Protein AF-A0A2N1R137-F1 (afdb_monomer)

Structure (mmCIF, N/CA/C/O backbone):
data_AF-A0A2N1R137-F1
#
_entry.id   AF-A0A2N1R137-F1
#
loop_
_atom_site.group_PDB
_atom_site.id
_atom_site.type_symbol
_atom_site.label_atom_id
_atom_site.label_alt_id
_atom_site.label_comp_id
_atom_site.label_asym_id
_atom_site.label_entity_id
_atom_site.label_seq_id
_atom_site.pdbx_PDB_ins_code
_atom_site.Cartn_x
_atom_site.Cartn_y
_atom_site.Cartn_z
_atom_site.occupancy
_atom_site.B_iso_or_equiv
_atom_site.auth_seq_id
_atom_site.auth_comp_id
_atom_site.auth_asym_id
_atom_site.auth_atom_id
_atom_site.pdbx_PDB_model_num
ATOM 1 N N . TYR A 1 1 ? 23.196 16.355 -9.529 1.00 47.34 1 TYR A N 1
ATOM 2 C CA . TYR A 1 1 ? 23.140 17.465 -10.498 1.00 47.34 1 TYR A CA 1
ATOM 3 C C . TYR A 1 1 ? 22.099 17.107 -11.540 1.00 47.34 1 TYR A C 1
ATOM 5 O O . TYR A 1 1 ? 22.182 16.006 -12.064 1.00 47.34 1 TYR A O 1
ATOM 13 N N . SER A 1 2 ? 21.104 17.968 -11.769 1.00 53.06 2 SER A N 1
ATOM 14 C CA . SER A 1 2 ? 20.191 17.825 -12.913 1.00 53.06 2 SER A CA 1
ATOM 15 C C . SER A 1 2 ? 20.873 18.435 -14.140 1.00 53.06 2 SER A C 1
ATOM 17 O O . SER A 1 2 ? 21.512 19.484 -14.031 1.00 53.06 2 SER A O 1
ATOM 19 N N . GLU A 1 3 ? 20.812 17.751 -15.277 1.00 53.50 3 GLU A N 1
ATOM 20 C CA . GLU A 1 3 ? 21.422 18.206 -16.526 1.00 53.50 3 GLU A CA 1
ATOM 21 C C . GLU A 1 3 ? 20.709 19.483 -17.008 1.00 53.50 3 GLU A C 1
ATOM 23 O O . GLU A 1 3 ? 19.507 19.465 -17.261 1.00 53.50 3 GLU A O 1
ATOM 28 N N . GLY A 1 4 ? 21.438 20.604 -17.080 1.00 60.34 4 GLY A N 1
ATOM 29 C CA . GLY A 1 4 ? 20.891 21.925 -17.434 1.00 60.34 4 GLY A CA 1
ATOM 30 C C . GLY A 1 4 ? 20.610 22.866 -16.253 1.00 60.34 4 GLY A C 1
ATOM 31 O O . GLY A 1 4 ? 20.351 24.050 -16.469 1.00 60.34 4 GLY A O 1
ATOM 32 N N . ALA A 1 5 ? 20.726 22.405 -15.004 1.00 58.38 5 ALA A N 1
ATOM 33 C CA . ALA A 1 5 ? 20.600 23.281 -13.842 1.00 58.38 5 ALA A CA 1
ATOM 34 C C . ALA A 1 5 ? 21.911 24.051 -13.596 1.00 58.38 5 ALA A C 1
ATOM 36 O O . ALA A 1 5 ? 22.935 23.463 -13.254 1.00 58.38 5 ALA A O 1
ATOM 37 N N . GLY A 1 6 ? 21.879 25.383 -13.705 1.00 63.62 6 GLY A N 1
ATOM 38 C CA . GLY A 1 6 ? 23.018 26.265 -13.393 1.00 63.62 6 GLY A CA 1
ATOM 39 C C . GLY A 1 6 ? 23.433 26.298 -11.910 1.00 63.62 6 GLY A C 1
ATOM 40 O O . GLY A 1 6 ? 24.284 27.101 -11.536 1.00 63.62 6 GLY A O 1
ATOM 41 N N . ALA A 1 7 ? 22.827 25.460 -11.059 1.00 70.44 7 ALA A N 1
ATOM 42 C CA . ALA A 1 7 ? 23.100 25.340 -9.630 1.00 70.44 7 ALA A CA 1
ATOM 43 C C . ALA A 1 7 ? 22.738 23.938 -9.100 1.00 70.44 7 ALA A C 1
ATOM 45 O O . ALA A 1 7 ? 21.991 23.182 -9.730 1.00 70.44 7 ALA A O 1
ATOM 46 N N . ALA A 1 8 ? 23.240 23.602 -7.905 1.00 75.31 8 ALA A N 1
ATOM 47 C CA . ALA A 1 8 ? 22.861 22.382 -7.197 1.00 75.31 8 ALA A CA 1
ATOM 48 C C . ALA A 1 8 ? 21.334 22.311 -7.023 1.00 75.31 8 ALA A C 1
ATOM 50 O O . ALA A 1 8 ? 20.696 23.275 -6.612 1.00 75.31 8 ALA A O 1
ATOM 51 N N . THR A 1 9 ? 20.750 21.167 -7.372 1.00 82.31 9 THR A N 1
ATOM 52 C CA . THR A 1 9 ? 19.300 20.967 -7.438 1.00 82.31 9 THR A CA 1
ATOM 53 C C . THR A 1 9 ? 18.949 19.577 -6.914 1.00 82.31 9 THR A C 1
ATOM 55 O O . THR A 1 9 ? 19.689 18.622 -7.164 1.00 82.31 9 THR A O 1
ATOM 58 N N . THR A 1 10 ? 17.824 19.466 -6.204 1.00 83.75 10 THR A N 1
ATOM 59 C CA . THR A 1 10 ? 17.282 18.198 -5.695 1.00 83.75 10 THR A CA 1
ATOM 60 C C . THR A 1 10 ? 16.896 17.275 -6.848 1.00 83.75 10 THR A C 1
ATOM 62 O O . THR A 1 10 ? 16.077 17.648 -7.691 1.00 83.75 10 THR A O 1
ATOM 65 N N . VAL A 1 11 ? 17.480 16.077 -6.878 1.00 82.94 11 VAL A N 1
ATOM 66 C CA . VAL A 1 11 ? 17.260 15.064 -7.930 1.00 82.94 11 VAL A CA 1
ATOM 67 C C . VAL A 1 11 ? 16.449 13.857 -7.456 1.00 82.94 11 VAL A C 1
ATOM 69 O O . VAL A 1 11 ? 16.101 13.016 -8.271 1.00 82.94 11 VAL A O 1
ATOM 72 N N . GLY A 1 12 ? 16.142 13.774 -6.161 1.00 83.31 12 GLY A N 1
ATOM 73 C CA . GLY A 1 12 ? 15.347 12.697 -5.584 1.00 83.31 12 GLY A CA 1
ATOM 74 C C . GLY A 1 12 ? 14.936 13.014 -4.152 1.00 83.31 12 GLY A C 1
ATOM 75 O O . GLY A 1 12 ? 15.525 13.894 -3.513 1.00 83.31 12 GLY A O 1
ATOM 76 N N . VAL A 1 13 ? 13.907 12.318 -3.677 1.00 85.62 13 VAL A N 1
ATOM 77 C CA . VAL A 1 13 ? 13.388 12.425 -2.312 1.00 85.62 13 VAL A CA 1
ATOM 78 C C . VAL A 1 13 ? 13.179 11.023 -1.761 1.00 85.62 13 VAL A C 1
ATOM 80 O O . VAL A 1 13 ? 12.379 10.257 -2.290 1.00 85.62 13 VAL A O 1
ATOM 83 N N . ASP A 1 14 ? 13.870 10.713 -0.669 1.00 83.25 14 ASP A N 1
ATOM 84 C CA . ASP A 1 14 ? 13.728 9.432 0.012 1.00 83.25 14 ASP A CA 1
ATOM 85 C C . ASP A 1 14 ? 12.766 9.546 1.192 1.00 83.25 14 ASP A C 1
ATOM 87 O O . ASP A 1 14 ? 12.875 10.433 2.044 1.00 83.25 14 ASP A O 1
ATOM 91 N N . TYR A 1 15 ? 11.827 8.604 1.269 1.00 83.06 15 TYR A N 1
ATOM 92 C CA . TYR A 1 15 ? 10.996 8.437 2.452 1.00 83.06 15 TYR A CA 1
ATOM 93 C C . TYR A 1 15 ? 11.751 7.628 3.511 1.00 83.06 15 TYR A C 1
ATOM 95 O O . TYR A 1 15 ? 12.037 6.449 3.309 1.00 83.06 15 TYR A O 1
ATOM 103 N N . LEU A 1 16 ? 12.043 8.265 4.647 1.00 81.69 16 LEU A N 1
ATOM 104 C CA . LEU A 1 16 ? 12.733 7.659 5.795 1.00 81.69 16 LEU A CA 1
ATOM 105 C C . LEU A 1 16 ? 11.778 7.271 6.938 1.00 81.69 16 LEU A C 1
ATOM 107 O O . LEU A 1 16 ? 12.222 7.014 8.056 1.00 81.69 16 LEU A O 1
ATOM 111 N N . GLY A 1 17 ? 10.465 7.296 6.696 1.00 77.38 17 GLY A N 1
ATOM 112 C CA . GLY A 1 17 ? 9.477 6.942 7.711 1.00 77.38 17 GLY A CA 1
ATOM 113 C C . GLY A 1 17 ? 9.299 5.432 7.895 1.00 77.38 17 GLY A C 1
ATOM 114 O O . GLY A 1 17 ? 9.909 4.611 7.210 1.00 77.38 17 GLY A O 1
ATOM 115 N N . GLY A 1 18 ? 8.473 5.078 8.880 1.00 71.62 18 GLY A N 1
ATOM 116 C CA . GLY A 1 18 ? 8.203 3.691 9.258 1.00 71.62 18 GLY A CA 1
ATOM 117 C C . GLY A 1 18 ? 7.143 3.008 8.393 1.00 71.62 18 GLY A C 1
ATOM 118 O O . GLY A 1 18 ? 6.420 3.653 7.640 1.00 71.62 18 GLY A O 1
ATOM 119 N N . VAL A 1 19 ? 7.046 1.685 8.545 1.00 66.06 19 VAL A N 1
ATOM 120 C CA . VAL A 1 19 ? 6.037 0.847 7.881 1.00 66.06 19 VAL A CA 1
ATOM 121 C C . VAL A 1 19 ? 4.782 0.764 8.735 1.00 66.06 19 VAL A C 1
ATOM 123 O O . VAL A 1 19 ? 4.862 0.490 9.933 1.00 66.06 19 VAL A O 1
ATOM 126 N N . GLY A 1 20 ? 3.629 0.917 8.090 1.00 68.62 20 GLY A N 1
ATOM 127 C CA . GLY A 1 20 ? 2.329 0.704 8.710 1.00 68.62 20 GLY A CA 1
ATOM 128 C C . GLY A 1 20 ? 1.898 1.827 9.649 1.00 68.62 20 GLY A C 1
ATOM 129 O O . GLY A 1 20 ? 2.548 2.864 9.790 1.00 68.62 20 GLY A O 1
ATOM 130 N N . THR A 1 21 ? 0.747 1.611 10.277 1.00 77.50 21 THR A N 1
ATOM 131 C CA . THR A 1 21 ? 0.116 2.576 11.171 1.00 77.50 21 THR A CA 1
ATOM 132 C C . THR A 1 21 ? -0.127 1.915 12.525 1.00 77.50 21 THR A C 1
ATOM 134 O O . THR A 1 21 ? -0.925 0.974 12.608 1.00 77.50 21 THR A O 1
ATOM 137 N N . PRO A 1 22 ? 0.558 2.336 13.609 1.00 84.19 22 PRO A N 1
ATOM 138 C CA . PRO A 1 22 ? 0.192 1.876 14.941 1.00 84.19 22 PRO A CA 1
ATOM 139 C C . PRO A 1 22 ? -1.279 2.207 15.189 1.00 84.19 22 PRO A C 1
ATOM 141 O O . PRO A 1 22 ? -1.771 3.255 14.767 1.00 84.19 22 PRO A O 1
ATOM 144 N N . LYS A 1 23 ? -1.989 1.288 15.839 1.00 89.75 23 LYS A N 1
ATOM 145 C CA . LYS A 1 23 ? -3.414 1.435 16.128 1.00 89.75 23 LYS A CA 1
ATOM 146 C C . LYS A 1 23 ? -3.615 1.708 17.611 1.00 89.75 23 LYS A C 1
ATOM 148 O O . LYS A 1 23 ? -2.985 1.061 18.442 1.00 89.75 23 LYS A O 1
ATOM 153 N N . ALA A 1 24 ? -4.513 2.633 17.922 1.00 89.81 24 ALA A N 1
ATOM 154 C CA . ALA A 1 24 ? -4.974 2.910 19.273 1.00 89.81 24 ALA A CA 1
ATOM 155 C C . ALA A 1 24 ? -6.401 2.388 19.445 1.00 89.81 24 ALA A C 1
ATOM 157 O O . ALA A 1 24 ? -7.230 2.520 18.540 1.00 89.81 24 ALA A O 1
ATOM 158 N N . GLU A 1 25 ? -6.679 1.790 20.599 1.00 91.88 25 GLU A N 1
ATOM 159 C CA . GLU A 1 25 ? -8.040 1.437 20.991 1.00 91.88 25 GLU A CA 1
ATOM 160 C C . GLU A 1 25 ? -8.795 2.708 21.391 1.00 91.88 25 GLU A C 1
ATOM 162 O O . GLU A 1 25 ? -8.296 3.513 22.176 1.00 91.88 25 GLU A O 1
ATOM 167 N N . ILE A 1 26 ? -9.983 2.900 20.824 1.00 89.25 26 ILE A N 1
ATOM 168 C CA . ILE A 1 26 ? -10.826 4.086 21.048 1.00 89.25 26 ILE A CA 1
ATOM 169 C C . ILE A 1 26 ? -12.123 3.750 21.788 1.00 89.25 26 ILE A C 1
ATOM 171 O O . ILE A 1 26 ? -12.841 4.639 22.232 1.00 89.25 26 ILE A O 1
ATOM 175 N N . SER A 1 27 ? -12.457 2.465 21.869 1.00 85.12 27 SER A N 1
ATOM 176 C CA . SER A 1 27 ? -13.593 1.875 22.578 1.00 85.12 27 SER A CA 1
ATOM 177 C C . SER A 1 27 ? -13.396 0.359 22.576 1.00 85.12 27 SER A C 1
ATOM 179 O O . SER A 1 27 ? -12.567 -0.119 21.807 1.00 85.12 27 SER A O 1
ATOM 181 N N . GLU A 1 28 ? -14.145 -0.384 23.390 1.00 84.56 28 GLU A N 1
ATOM 182 C CA . GLU A 1 28 ? -13.983 -1.834 23.559 1.00 84.56 28 GLU A CA 1
ATOM 183 C C . GLU A 1 28 ? -13.881 -2.570 22.209 1.00 84.56 28 GLU A C 1
ATOM 185 O O . GLU A 1 28 ? -14.809 -2.549 21.394 1.00 84.56 28 GLU A O 1
ATOM 190 N N . ALA A 1 29 ? -12.711 -3.167 21.954 1.00 85.06 29 ALA A N 1
ATOM 191 C CA . ALA A 1 29 ? -12.368 -3.883 20.720 1.00 85.06 29 ALA A CA 1
ATOM 192 C C . ALA A 1 29 ? -12.475 -3.055 19.415 1.00 85.06 29 ALA A C 1
ATOM 194 O O . ALA A 1 29 ? -12.541 -3.609 18.314 1.00 85.06 29 ALA A O 1
ATOM 195 N N . SER A 1 30 ? -12.455 -1.724 19.511 1.00 88.31 30 SER A N 1
ATOM 196 C CA . SER A 1 30 ? -12.520 -0.790 18.385 1.00 88.31 30 SER A CA 1
ATOM 197 C C . SER A 1 30 ? -11.234 0.020 18.279 1.00 88.31 30 SER A C 1
ATOM 199 O O . SER A 1 30 ? -10.852 0.735 19.203 1.00 88.31 30 SER A O 1
ATOM 201 N N . TYR A 1 31 ? -10.584 -0.053 17.117 1.00 90.44 31 TYR A N 1
ATOM 202 C CA . TYR A 1 31 ? -9.265 0.532 16.889 1.00 90.44 31 TYR A CA 1
ATOM 203 C C . TYR A 1 31 ? -9.273 1.554 15.748 1.00 90.44 31 TYR A C 1
ATOM 205 O O . TYR A 1 31 ? -9.965 1.378 14.738 1.00 90.44 31 TYR A O 1
ATOM 213 N N . LEU A 1 32 ? -8.443 2.589 15.883 1.00 90.69 32 LEU A N 1
ATOM 214 C CA . LEU A 1 32 ? -8.123 3.551 14.827 1.00 90.69 32 LEU A CA 1
ATOM 215 C C . LEU A 1 32 ? -6.607 3.660 14.625 1.00 90.69 32 LEU A C 1
ATOM 217 O O . LEU A 1 32 ? -5.859 3.548 15.597 1.00 90.69 32 LEU A O 1
ATOM 221 N N . PRO A 1 33 ? -6.131 3.867 13.385 1.00 88.81 33 PRO A N 1
ATOM 222 C CA . PRO A 1 33 ? -4.723 4.155 13.146 1.00 88.81 33 PRO A CA 1
ATOM 223 C C . PRO A 1 33 ? -4.359 5.529 13.729 1.00 88.81 33 PRO A C 1
ATOM 225 O O . PRO A 1 33 ? -5.147 6.471 13.680 1.00 88.81 33 PRO A O 1
ATOM 228 N N . MET A 1 34 ? -3.158 5.643 14.290 1.00 86.38 34 MET A N 1
ATOM 229 C CA . MET A 1 34 ? -2.674 6.865 14.946 1.00 86.38 34 MET A CA 1
ATOM 230 C C . MET A 1 34 ? -2.053 7.872 13.973 1.00 86.38 34 MET A C 1
ATOM 232 O O . MET A 1 34 ? -1.827 9.024 14.334 1.00 86.38 34 MET A O 1
ATOM 236 N N . ASN A 1 35 ? -1.723 7.443 12.758 1.00 87.06 35 ASN A N 1
ATOM 237 C CA . ASN A 1 35 ? -1.100 8.274 11.738 1.00 87.06 35 ASN A CA 1
ATOM 238 C C . ASN A 1 35 ? -1.500 7.817 10.329 1.00 87.06 35 ASN A C 1
ATOM 240 O O . ASN A 1 35 ? -2.044 6.731 10.134 1.00 87.06 35 ASN A O 1
ATOM 244 N N . LEU A 1 36 ? -1.185 8.663 9.349 1.00 87.12 36 LEU A N 1
ATOM 245 C CA . LEU A 1 36 ? -1.204 8.325 7.931 1.00 87.12 36 LEU A CA 1
ATOM 246 C C . LEU A 1 36 ? 0.250 8.278 7.423 1.00 87.12 36 LEU A C 1
ATOM 248 O O . LEU A 1 36 ? 0.973 9.260 7.620 1.00 87.12 36 LEU A O 1
ATOM 252 N N . PRO A 1 37 ? 0.710 7.176 6.801 1.00 88.44 37 PRO A N 1
ATOM 253 C CA . PRO A 1 37 ? 2.083 7.057 6.312 1.00 88.44 37 PRO A CA 1
ATOM 254 C C . PRO A 1 37 ? 2.369 8.044 5.178 1.00 88.44 37 PRO A C 1
ATOM 256 O O . PRO A 1 37 ? 1.542 8.255 4.289 1.00 88.44 37 PRO A O 1
ATOM 259 N N . GLY A 1 38 ? 3.555 8.653 5.184 1.00 88.75 38 GLY A N 1
ATOM 260 C CA . GLY A 1 38 ? 3.911 9.682 4.200 1.00 88.75 38 GLY A CA 1
ATOM 261 C C . GLY A 1 38 ? 4.035 9.130 2.777 1.00 88.75 38 GLY A C 1
ATOM 262 O O . GLY A 1 38 ? 3.650 9.795 1.821 1.00 88.75 38 GLY A O 1
ATOM 263 N N . ASP A 1 39 ? 4.494 7.893 2.639 1.00 88.00 39 ASP A N 1
ATOM 264 C CA . ASP A 1 39 ? 4.571 7.136 1.385 1.00 88.00 39 ASP A CA 1
ATOM 265 C C . ASP A 1 39 ? 3.214 6.621 0.875 1.00 8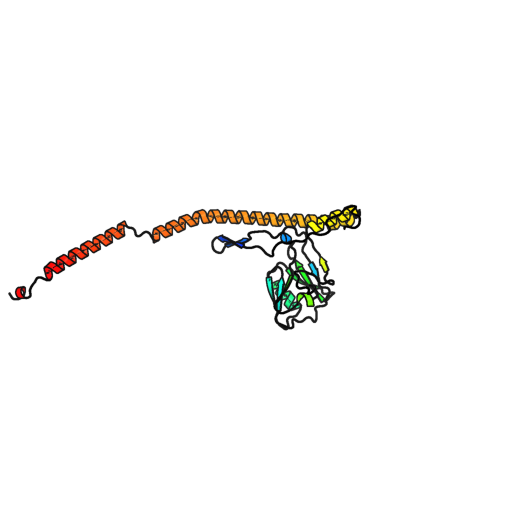8.00 39 ASP A C 1
ATOM 267 O O . ASP A 1 39 ? 3.133 6.129 -0.248 1.00 88.00 39 ASP A O 1
ATOM 271 N N . ALA A 1 40 ? 2.144 6.771 1.658 1.00 89.56 40 ALA A N 1
ATOM 272 C CA . ALA A 1 40 ? 0.763 6.585 1.218 1.00 89.56 40 ALA A CA 1
ATOM 273 C C . ALA A 1 40 ? 0.045 7.922 0.957 1.00 89.56 40 ALA A C 1
ATOM 275 O O . ALA A 1 40 ? -0.871 7.976 0.133 1.00 89.56 40 ALA A O 1
ATOM 276 N N . VAL A 1 41 ? 0.437 8.998 1.654 1.00 91.94 41 VAL A N 1
ATOM 277 C CA . VAL A 1 41 ? -0.149 10.346 1.516 1.00 91.94 41 VAL A CA 1
ATOM 278 C C . VAL A 1 41 ? 0.407 11.095 0.312 1.00 91.94 41 VAL A C 1
ATOM 280 O O . VAL A 1 41 ? -0.354 11.669 -0.462 1.00 91.94 41 VAL A O 1
ATOM 283 N N . PHE A 1 42 ? 1.726 11.086 0.145 1.00 92.88 42 PHE A N 1
ATOM 284 C CA . PHE A 1 42 ? 2.420 11.851 -0.892 1.00 92.88 42 PHE A CA 1
ATOM 285 C C . PHE A 1 42 ? 2.709 11.028 -2.144 1.00 92.88 42 PHE A C 1
ATOM 287 O O . PHE A 1 42 ? 3.521 11.436 -2.968 1.00 92.88 42 PHE A O 1
ATOM 294 N N . TRP A 1 43 ? 2.080 9.867 -2.295 1.00 93.56 43 TRP A N 1
ATOM 295 C CA . TRP A 1 43 ? 2.245 9.029 -3.474 1.00 93.56 43 TRP A CA 1
ATOM 296 C C . TRP A 1 43 ? 1.226 9.386 -4.550 1.00 93.56 43 TRP A C 1
ATOM 298 O O . TRP A 1 43 ? 0.056 9.617 -4.237 1.00 93.56 43 TRP A O 1
ATOM 308 N N . SER A 1 44 ? 1.664 9.452 -5.806 1.00 92.50 44 SER A N 1
ATOM 309 C CA . SER A 1 44 ? 0.827 9.968 -6.891 1.00 92.50 44 SER A CA 1
ATOM 310 C C . SER A 1 44 ? 0.034 8.891 -7.613 1.00 92.50 44 SER A C 1
ATOM 312 O O . SER A 1 44 ? -1.159 9.046 -7.856 1.00 92.50 44 SER A O 1
ATOM 314 N N . GLU A 1 45 ? 0.679 7.778 -7.941 1.00 90.81 45 GLU A N 1
ATOM 315 C CA . GLU A 1 45 ? 0.141 6.798 -8.886 1.00 90.81 45 GLU A CA 1
ATOM 316 C C . GLU A 1 45 ? 0.178 5.391 -8.300 1.00 90.81 45 GLU A C 1
ATOM 318 O O . GLU A 1 45 ? 0.945 5.103 -7.390 1.00 90.81 45 GLU A O 1
ATOM 323 N N . ARG A 1 46 ? -0.620 4.466 -8.831 1.00 93.50 46 ARG A N 1
ATOM 324 C CA . ARG A 1 46 ? -0.483 3.057 -8.441 1.00 93.50 46 ARG A CA 1
ATOM 325 C C . ARG A 1 46 ? 0.893 2.566 -8.861 1.00 93.50 46 ARG A C 1
ATOM 327 O O . ARG A 1 46 ? 1.223 2.586 -10.047 1.00 93.50 46 ARG A O 1
ATOM 334 N N . GLN A 1 47 ? 1.697 2.142 -7.893 1.00 94.69 47 GLN A N 1
ATOM 335 C CA . GLN A 1 47 ? 3.014 1.628 -8.210 1.00 94.69 47 GLN A CA 1
ATOM 336 C C . GLN A 1 47 ? 2.880 0.284 -8.925 1.00 94.69 47 GLN A C 1
ATOM 338 O O . GLN A 1 47 ? 2.106 -0.580 -8.512 1.00 94.69 47 GLN A O 1
ATOM 343 N N . ARG A 1 48 ? 3.657 0.094 -9.989 1.00 96.75 48 ARG A N 1
ATOM 344 C CA . ARG A 1 48 ? 3.740 -1.176 -10.706 1.00 96.75 48 ARG A CA 1
ATOM 345 C C . ARG A 1 48 ? 5.188 -1.621 -10.775 1.00 96.75 48 ARG A C 1
ATOM 347 O O . ARG A 1 48 ? 6.059 -0.861 -11.187 1.00 96.75 48 ARG A O 1
ATOM 354 N N . ILE A 1 49 ? 5.434 -2.863 -10.389 1.00 97.44 49 ILE A N 1
ATOM 355 C CA . ILE A 1 49 ? 6.746 -3.500 -10.366 1.00 97.44 49 ILE A CA 1
ATOM 356 C C . ILE A 1 49 ? 6.649 -4.738 -11.251 1.00 97.44 49 ILE A C 1
ATOM 358 O O . ILE A 1 49 ? 5.924 -5.679 -10.941 1.00 97.44 49 ILE A O 1
ATOM 362 N N . ALA A 1 50 ? 7.352 -4.737 -12.377 1.00 97.25 50 ALA A N 1
ATOM 363 C CA . ALA A 1 50 ? 7.398 -5.865 -13.297 1.00 97.25 50 ALA A CA 1
ATOM 364 C C . ALA A 1 50 ? 8.800 -6.473 -13.307 1.00 97.25 50 ALA A C 1
ATOM 366 O O . ALA A 1 50 ? 9.769 -5.800 -13.660 1.00 97.25 50 ALA A O 1
ATOM 367 N N . SER A 1 51 ? 8.896 -7.752 -12.958 1.00 97.00 51 SER A N 1
ATOM 368 C CA . SER A 1 51 ? 10.142 -8.505 -13.034 1.00 97.00 51 SER A CA 1
ATOM 369 C C . SER A 1 51 ? 10.644 -8.618 -14.478 1.00 97.00 51 SER A C 1
ATOM 371 O O . SER A 1 51 ? 9.865 -8.693 -15.439 1.00 97.00 51 SER A O 1
ATOM 373 N N . GLY A 1 52 ? 11.970 -8.652 -14.614 1.00 93.62 52 GLY A N 1
ATOM 374 C CA . GLY A 1 52 ? 12.660 -8.943 -15.868 1.00 93.62 52 GLY A CA 1
ATOM 375 C C . GLY A 1 52 ? 13.001 -10.420 -16.088 1.00 93.62 52 GLY A C 1
ATOM 376 O O . GLY A 1 52 ? 13.584 -10.735 -17.121 1.00 93.62 52 GLY A O 1
ATOM 377 N N . VAL A 1 53 ? 12.666 -11.308 -15.147 1.00 95.88 53 VAL A N 1
ATOM 378 C CA . VAL A 1 53 ? 13.026 -12.735 -15.169 1.00 95.88 53 VAL A CA 1
ATOM 379 C C . VAL A 1 53 ? 11.803 -13.591 -15.503 1.00 95.88 53 VAL A C 1
ATOM 381 O O . VAL A 1 53 ? 10.723 -13.379 -14.950 1.00 95.88 53 VAL A O 1
ATOM 384 N N . ASP A 1 54 ? 11.976 -14.564 -16.403 1.00 96.69 54 ASP A N 1
ATOM 385 C CA . ASP A 1 54 ? 10.964 -15.589 -16.687 1.00 96.69 54 ASP A CA 1
ATOM 386 C C . ASP A 1 54 ? 10.830 -16.518 -15.469 1.00 96.69 54 ASP A C 1
ATOM 388 O O . ASP A 1 54 ? 11.792 -17.149 -15.031 1.00 96.69 54 ASP A O 1
ATOM 392 N N . ALA A 1 55 ? 9.624 -16.583 -14.915 1.00 95.56 55 ALA A N 1
ATOM 393 C CA . ALA A 1 55 ? 9.298 -17.327 -13.709 1.00 95.56 55 ALA A CA 1
ATOM 394 C C . ALA A 1 55 ? 8.530 -18.633 -13.992 1.00 95.56 55 ALA A C 1
ATOM 396 O O . ALA A 1 55 ? 8.066 -19.289 -13.057 1.00 95.56 55 ALA A O 1
ATOM 397 N N . SER A 1 56 ? 8.376 -19.035 -15.259 1.00 93.94 56 SER A N 1
ATOM 398 C CA . SER A 1 56 ? 7.579 -20.203 -15.670 1.00 93.94 56 SER A CA 1
ATOM 399 C C . SER A 1 56 ? 8.040 -21.513 -15.027 1.00 93.94 56 SER A C 1
ATOM 401 O O . SER A 1 56 ? 7.211 -22.344 -14.653 1.00 93.94 56 SER A O 1
ATOM 403 N N . THR A 1 57 ? 9.351 -21.684 -14.847 1.00 95.25 57 THR A N 1
ATOM 404 C CA . THR A 1 57 ? 9.951 -22.859 -14.201 1.00 95.25 57 THR A CA 1
ATOM 405 C C . THR A 1 57 ? 10.282 -22.633 -12.730 1.00 95.25 57 THR A C 1
ATOM 407 O O . THR A 1 57 ? 10.830 -23.534 -12.095 1.00 95.25 57 THR A O 1
ATOM 410 N N . TYR A 1 58 ? 9.983 -21.452 -12.179 1.00 97.19 58 TYR A N 1
ATOM 411 C CA . TYR A 1 58 ? 10.354 -21.124 -10.809 1.00 97.19 58 TYR A CA 1
ATOM 412 C C . TYR A 1 58 ? 9.626 -22.021 -9.807 1.00 97.19 58 TYR A C 1
ATOM 414 O O . TYR A 1 58 ? 8.412 -22.248 -9.896 1.00 97.19 58 TYR A O 1
ATOM 422 N N . ARG A 1 59 ? 10.393 -22.513 -8.835 1.00 97.31 59 ARG A N 1
ATOM 423 C CA . ARG A 1 59 ? 9.917 -23.308 -7.709 1.00 97.31 59 ARG A CA 1
ATOM 424 C C . ARG A 1 59 ? 10.621 -22.839 -6.451 1.00 97.31 59 ARG A C 1
ATOM 426 O O . ARG A 1 59 ? 11.842 -22.715 -6.435 1.00 97.31 59 ARG A O 1
ATOM 433 N N . VAL A 1 60 ? 9.847 -22.642 -5.395 1.00 97.50 60 VAL A N 1
ATOM 434 C CA . VAL A 1 60 ? 10.393 -22.435 -4.053 1.00 97.50 60 VAL A CA 1
ATOM 435 C C . VAL A 1 60 ? 11.069 -23.733 -3.604 1.00 97.50 60 VAL A C 1
ATOM 437 O O . VAL A 1 60 ? 10.440 -24.792 -3.633 1.00 97.50 60 VAL A O 1
ATOM 440 N N . MET A 1 61 ? 12.346 -23.667 -3.224 1.00 95.06 61 MET A N 1
ATOM 441 C CA . MET A 1 61 ? 13.138 -24.853 -2.862 1.00 95.06 61 MET A CA 1
ATOM 442 C C . MET A 1 61 ? 12.950 -25.240 -1.396 1.00 95.06 61 MET A C 1
ATOM 444 O O . MET A 1 61 ? 12.647 -26.391 -1.093 1.00 95.06 61 MET A O 1
ATOM 448 N N . ASP A 1 62 ? 13.059 -24.257 -0.507 1.00 95.69 62 ASP A N 1
ATOM 449 C CA . ASP A 1 62 ? 12.956 -24.424 0.939 1.00 95.69 62 ASP A CA 1
ATOM 450 C C . ASP A 1 62 ? 11.781 -23.619 1.495 1.00 95.69 62 ASP A C 1
ATOM 452 O O . ASP A 1 62 ? 11.229 -22.739 0.836 1.00 95.69 62 ASP A O 1
ATOM 456 N N . GLN A 1 63 ? 11.364 -23.927 2.722 1.00 96.94 63 GLN A N 1
ATOM 457 C CA . GLN A 1 63 ? 10.345 -23.128 3.389 1.00 96.94 63 GLN A CA 1
ATOM 458 C C . GLN A 1 63 ? 10.850 -21.692 3.560 1.00 96.94 63 GLN A C 1
ATOM 460 O O . GLN A 1 63 ? 11.860 -21.465 4.222 1.00 96.94 63 GLN A O 1
ATOM 465 N N . ALA A 1 64 ? 10.105 -20.738 3.005 1.00 97.31 64 ALA A N 1
ATOM 466 C CA . ALA A 1 64 ? 10.482 -19.334 2.978 1.00 97.31 64 ALA A CA 1
ATOM 467 C C . ALA A 1 64 ? 9.294 -18.428 3.323 1.00 97.31 64 ALA A C 1
ATOM 469 O O . ALA A 1 64 ? 8.143 -18.867 3.383 1.00 97.31 64 ALA A O 1
ATOM 470 N N . SER A 1 65 ? 9.546 -17.141 3.521 1.00 97.06 65 SER A N 1
ATOM 471 C CA . SER A 1 65 ? 8.509 -16.117 3.549 1.00 97.06 65 SER A CA 1
ATOM 472 C C . SER A 1 65 ? 8.912 -14.906 2.724 1.00 97.06 65 SER A C 1
ATOM 474 O O . SER A 1 65 ? 10.091 -14.665 2.483 1.00 97.06 65 SER A O 1
ATOM 476 N N . ILE A 1 66 ? 7.913 -14.147 2.290 1.00 96.94 66 ILE A N 1
ATOM 477 C CA . ILE A 1 66 ? 8.079 -12.820 1.692 1.00 96.94 66 ILE A CA 1
ATOM 478 C C . ILE A 1 66 ? 7.194 -11.838 2.452 1.00 96.94 66 ILE A C 1
ATOM 480 O O . ILE A 1 66 ? 6.193 -12.243 3.052 1.00 96.94 66 ILE A O 1
ATOM 484 N N . LEU A 1 67 ? 7.560 -10.562 2.443 1.00 95.19 67 LEU A N 1
ATOM 485 C CA . LEU A 1 67 ? 6.751 -9.490 3.005 1.00 95.19 67 LEU A CA 1
ATOM 486 C C . LEU A 1 67 ? 6.284 -8.574 1.877 1.00 95.19 67 LEU A C 1
ATOM 488 O O . LEU A 1 67 ? 7.088 -8.142 1.052 1.00 95.19 67 LEU A O 1
ATOM 492 N N . VAL A 1 68 ? 4.986 -8.275 1.865 1.00 94.69 68 VAL A N 1
ATOM 493 C CA . VAL A 1 68 ? 4.354 -7.313 0.952 1.00 94.69 68 VAL A CA 1
ATOM 494 C C . VAL A 1 68 ? 3.528 -6.353 1.803 1.00 94.69 68 VAL A C 1
ATOM 496 O O . VAL A 1 68 ? 2.637 -6.786 2.523 1.00 94.69 68 VAL A O 1
ATOM 499 N N . ASP A 1 69 ? 3.874 -5.068 1.794 1.00 91.06 69 ASP A N 1
ATOM 500 C CA . ASP A 1 69 ? 3.304 -4.008 2.641 1.00 91.06 69 ASP A CA 1
ATOM 501 C C . ASP A 1 69 ? 3.255 -4.369 4.135 1.00 91.06 69 ASP A C 1
ATOM 503 O O . ASP A 1 69 ? 2.312 -4.060 4.861 1.00 91.06 69 ASP A O 1
ATOM 507 N N . GLY A 1 70 ? 4.295 -5.065 4.606 1.00 88.69 70 GLY A N 1
ATOM 508 C CA . GLY A 1 70 ? 4.401 -5.554 5.983 1.00 88.69 70 GLY A CA 1
ATOM 509 C C . GLY A 1 70 ? 3.610 -6.836 6.274 1.00 88.69 70 GLY A C 1
ATOM 510 O O . GLY A 1 70 ? 3.789 -7.422 7.342 1.00 88.69 70 GLY A O 1
ATOM 511 N N . GLN A 1 71 ? 2.793 -7.324 5.337 1.00 92.25 71 GLN A N 1
ATOM 512 C CA . GLN A 1 71 ? 2.103 -8.603 5.463 1.00 92.25 71 GLN A CA 1
ATOM 513 C C . GLN A 1 71 ? 3.057 -9.754 5.138 1.00 92.25 71 GLN A C 1
ATOM 515 O O . GLN A 1 71 ? 3.567 -9.865 4.022 1.00 92.25 71 GLN A O 1
ATOM 520 N N . ALA A 1 72 ? 3.279 -10.639 6.111 1.00 94.94 72 ALA A N 1
ATOM 521 C CA . ALA A 1 72 ? 4.077 -11.842 5.915 1.00 94.94 72 ALA A CA 1
ATOM 522 C C . ALA A 1 72 ? 3.273 -12.912 5.161 1.00 94.94 72 ALA A C 1
ATOM 524 O O . ALA A 1 72 ? 2.155 -13.261 5.550 1.00 94.94 72 ALA A O 1
ATOM 525 N N . ILE A 1 73 ? 3.873 -13.461 4.106 1.00 97.38 73 ILE A N 1
ATOM 526 C CA . ILE A 1 73 ? 3.295 -14.496 3.250 1.00 97.38 73 ILE A CA 1
ATOM 527 C C . ILE A 1 73 ? 4.197 -15.724 3.311 1.00 97.38 73 ILE A C 1
ATOM 529 O O . ILE A 1 73 ? 5.362 -15.681 2.917 1.00 97.38 73 ILE A O 1
ATOM 533 N N . ALA A 1 74 ? 3.653 -16.832 3.814 1.00 97.50 74 ALA A N 1
ATOM 534 C CA . ALA A 1 74 ? 4.388 -18.082 3.965 1.00 97.50 74 ALA A CA 1
ATOM 535 C C . ALA A 1 74 ? 4.430 -18.887 2.656 1.00 97.50 74 ALA A C 1
ATOM 537 O O . ALA A 1 74 ? 3.397 -19.221 2.059 1.00 97.50 74 ALA A O 1
ATOM 538 N N . LEU A 1 75 ? 5.636 -19.274 2.255 1.00 97.94 75 LEU A N 1
ATOM 539 C CA . LEU A 1 75 ? 5.932 -20.064 1.069 1.00 97.94 75 LEU A CA 1
ATOM 540 C C . LEU A 1 75 ? 6.441 -21.449 1.469 1.00 97.94 75 LEU A C 1
ATOM 542 O O . LEU A 1 75 ? 7.152 -21.622 2.460 1.00 97.94 75 LEU A O 1
ATOM 546 N N . LYS A 1 76 ? 6.023 -22.458 0.712 1.00 97.44 76 LYS A N 1
ATOM 547 C CA . LYS A 1 76 ? 6.338 -23.864 0.958 1.00 97.44 76 LYS A CA 1
ATOM 548 C C . LYS A 1 76 ? 7.204 -24.403 -0.181 1.00 97.44 76 LYS A C 1
ATOM 550 O O . LYS A 1 76 ? 7.021 -23.969 -1.322 1.00 97.44 76 LYS A O 1
ATOM 555 N N . PRO A 1 77 ? 8.072 -25.391 0.094 1.00 97.44 77 PRO A N 1
ATOM 556 C CA . PRO A 1 77 ? 8.771 -26.121 -0.954 1.00 97.44 77 PRO A CA 1
ATOM 557 C C . PRO A 1 77 ? 7.804 -26.608 -2.042 1.00 97.44 77 PRO A C 1
ATOM 559 O O . PRO A 1 77 ? 6.757 -27.185 -1.742 1.00 97.44 77 PRO A O 1
ATOM 562 N N . GLY A 1 78 ? 8.148 -26.364 -3.304 1.00 96.62 78 GLY A N 1
ATOM 563 C CA . GLY A 1 78 ? 7.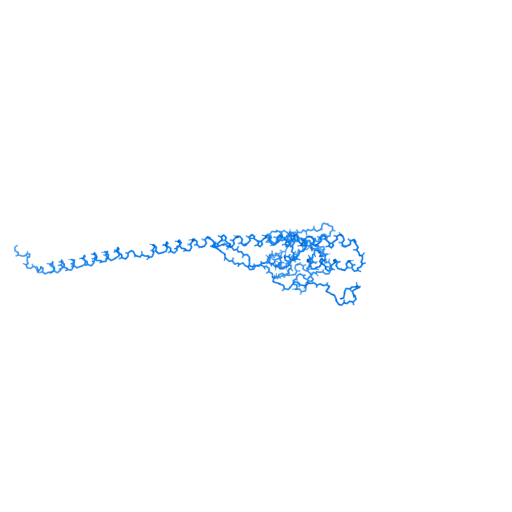363 -26.743 -4.480 1.00 96.62 78 GLY A CA 1
ATOM 564 C C . GLY A 1 78 ? 6.363 -25.696 -4.987 1.00 96.62 78 GLY A C 1
ATOM 565 O O . GLY A 1 78 ? 5.851 -25.871 -6.103 1.00 96.62 78 GLY A O 1
ATOM 566 N N . ASP A 1 79 ? 6.111 -24.612 -4.240 1.00 98.25 79 ASP A N 1
ATOM 567 C CA . ASP A 1 79 ? 5.265 -23.503 -4.700 1.00 98.25 79 ASP A CA 1
ATOM 568 C C . ASP A 1 79 ? 5.791 -22.937 -6.031 1.00 98.25 79 ASP A C 1
ATOM 570 O O . ASP A 1 79 ? 6.983 -22.659 -6.174 1.00 98.25 79 ASP A O 1
ATOM 574 N N . THR A 1 80 ? 4.898 -22.765 -7.010 1.00 97.81 80 THR A N 1
ATOM 575 C CA . THR A 1 80 ? 5.203 -22.095 -8.286 1.00 97.81 80 THR A CA 1
ATOM 576 C C . THR A 1 80 ? 5.039 -20.589 -8.193 1.00 97.81 80 THR A C 1
ATOM 578 O O . THR A 1 80 ? 4.416 -20.080 -7.261 1.00 97.81 80 THR A O 1
ATOM 581 N N . VAL A 1 81 ? 5.450 -19.871 -9.245 1.00 97.50 81 VAL A N 1
ATOM 582 C CA . VAL A 1 81 ? 5.065 -18.464 -9.425 1.00 97.50 81 VAL A CA 1
ATOM 583 C C . VAL A 1 81 ? 3.546 -18.253 -9.351 1.00 97.50 81 VAL A C 1
ATOM 585 O O . VAL A 1 81 ? 3.104 -17.285 -8.747 1.00 97.50 81 VAL A O 1
ATOM 588 N N . GLN A 1 82 ? 2.721 -19.167 -9.875 1.00 97.69 82 GLN A N 1
ATOM 589 C CA . GLN A 1 82 ? 1.258 -19.055 -9.781 1.00 97.69 82 GLN A CA 1
ATOM 590 C C . GLN A 1 82 ? 0.762 -19.223 -8.340 1.00 97.69 82 GLN A C 1
ATOM 592 O O . GLN A 1 82 ? -0.143 -18.502 -7.925 1.00 97.69 82 GLN A O 1
ATOM 597 N N . ALA A 1 83 ? 1.363 -20.132 -7.567 1.00 98.12 83 ALA A N 1
ATOM 598 C CA . ALA A 1 83 ? 1.049 -20.282 -6.148 1.00 98.12 83 ALA A CA 1
ATOM 599 C C . ALA A 1 83 ? 1.455 -19.031 -5.354 1.00 98.12 83 ALA A C 1
ATOM 601 O O . ALA A 1 83 ? 0.690 -18.568 -4.513 1.00 98.12 83 ALA A O 1
ATOM 602 N N . ILE A 1 84 ? 2.617 -18.445 -5.657 1.00 97.81 84 ILE A N 1
ATOM 603 C CA . ILE A 1 84 ? 3.074 -17.185 -5.055 1.00 97.81 84 ILE A CA 1
ATOM 604 C C . ILE A 1 84 ? 2.110 -16.046 -5.403 1.00 97.81 84 ILE A C 1
ATOM 606 O O . ILE A 1 84 ? 1.679 -15.325 -4.509 1.00 97.81 84 ILE A O 1
ATOM 610 N N . ILE A 1 85 ? 1.708 -15.920 -6.672 1.00 98.44 85 ILE A N 1
ATOM 611 C CA . ILE A 1 85 ? 0.721 -14.928 -7.124 1.00 98.44 85 ILE A CA 1
ATOM 612 C C . ILE A 1 85 ? -0.592 -15.071 -6.348 1.00 98.44 85 ILE A C 1
ATOM 614 O O . ILE A 1 85 ? -1.104 -14.078 -5.836 1.00 98.44 85 ILE A O 1
ATOM 618 N N . ALA A 1 86 ? -1.125 -16.291 -6.239 1.00 98.44 86 ALA A N 1
ATOM 619 C CA . ALA A 1 86 ? -2.353 -16.548 -5.490 1.00 98.44 86 ALA A CA 1
ATOM 620 C C . ALA A 1 86 ? -2.197 -16.138 -4.019 1.00 98.44 86 ALA A C 1
ATOM 622 O O . ALA A 1 86 ? -3.002 -15.372 -3.506 1.00 98.44 86 ALA A O 1
ATOM 623 N N . LYS A 1 87 ? -1.099 -16.542 -3.374 1.00 98.31 87 LYS A N 1
ATOM 624 C CA . LYS A 1 87 ? -0.820 -16.196 -1.976 1.00 98.31 87 LYS A CA 1
ATOM 625 C C . LYS A 1 87 ? -0.655 -14.697 -1.734 1.00 98.31 87 LYS A C 1
ATOM 627 O O . LYS A 1 87 ? -1.069 -14.226 -0.682 1.00 98.31 87 LYS A O 1
ATOM 632 N N . ILE A 1 88 ? -0.066 -13.952 -2.673 1.00 98.00 88 ILE A N 1
ATOM 633 C CA . ILE A 1 88 ? 0.006 -12.486 -2.587 1.00 98.00 88 ILE A CA 1
ATOM 634 C C . ILE A 1 88 ? -1.397 -11.892 -2.688 1.00 98.00 88 ILE A C 1
ATOM 636 O O . ILE A 1 88 ? -1.771 -11.086 -1.840 1.00 98.00 88 ILE A O 1
ATOM 640 N N . ASN A 1 89 ? -2.193 -12.333 -3.661 1.00 98.06 89 ASN A N 1
ATOM 641 C CA . ASN A 1 89 ? -3.556 -11.834 -3.851 1.00 98.06 89 ASN A CA 1
ATOM 642 C C . ASN A 1 89 ? -4.489 -12.167 -2.672 1.00 98.06 89 ASN A C 1
ATOM 644 O O . ASN A 1 89 ? -5.364 -11.370 -2.349 1.00 98.06 89 ASN A O 1
ATOM 648 N N . ASP A 1 90 ? -4.267 -13.298 -2.000 1.00 97.88 90 ASP A N 1
ATOM 649 C CA . ASP A 1 90 ? -5.047 -13.740 -0.838 1.00 97.88 90 ASP A CA 1
ATOM 650 C C . ASP A 1 90 ? -4.508 -13.189 0.499 1.00 97.88 90 ASP A C 1
ATOM 652 O O . ASP A 1 90 ? -5.100 -13.422 1.552 1.00 97.88 90 ASP A O 1
ATOM 656 N N . SER A 1 91 ? -3.384 -12.461 0.487 1.00 95.94 91 SER A N 1
ATOM 657 C CA . SER A 1 91 ? -2.717 -11.990 1.711 1.00 95.94 91 SER A CA 1
ATOM 658 C C . SER A 1 91 ? -3.436 -10.833 2.411 1.00 95.94 91 SER A C 1
ATOM 660 O O . SER A 1 91 ? -3.185 -10.582 3.588 1.00 95.94 91 SER A O 1
ATOM 662 N N . GLY A 1 92 ? -4.303 -10.111 1.696 1.00 92.31 92 GLY A N 1
ATOM 663 C CA . GLY A 1 92 ? -4.905 -8.863 2.171 1.00 92.31 92 GLY A CA 1
ATOM 664 C C . GLY A 1 92 ? -3.998 -7.633 2.043 1.00 92.31 92 GLY A C 1
ATOM 665 O O . GLY A 1 92 ? -4.425 -6.542 2.418 1.00 92.31 92 GLY A O 1
ATOM 666 N N . ALA A 1 93 ? -2.782 -7.775 1.500 1.00 93.75 93 ALA A N 1
ATOM 667 C CA . ALA A 1 93 ? -1.958 -6.635 1.105 1.00 93.75 93 ALA A CA 1
ATOM 668 C C . ALA A 1 93 ? -2.651 -5.824 -0.002 1.00 93.75 93 ALA A C 1
ATOM 670 O O . ALA A 1 93 ? -3.400 -6.366 -0.818 1.00 93.75 93 ALA A O 1
ATOM 671 N N . ALA A 1 94 ? -2.366 -4.524 -0.076 1.00 94.06 94 ALA A N 1
ATOM 672 C CA . ALA A 1 94 ? -2.965 -3.618 -1.054 1.00 94.06 94 ALA A CA 1
ATOM 673 C C . ALA A 1 94 ? -2.335 -3.767 -2.454 1.00 94.06 94 ALA A C 1
ATOM 675 O O . ALA A 1 94 ? -2.220 -2.792 -3.197 1.00 94.06 94 ALA A O 1
ATOM 676 N N . VAL A 1 95 ? -1.967 -4.988 -2.848 1.00 96.88 95 VAL A N 1
ATOM 677 C CA . VAL A 1 95 ? -1.215 -5.315 -4.063 1.00 96.88 95 VAL A CA 1
ATOM 678 C C . VAL A 1 95 ? -1.892 -6.455 -4.807 1.00 96.88 95 VAL A C 1
ATOM 680 O O . VAL A 1 95 ? -2.294 -7.458 -4.226 1.00 96.88 95 VAL A O 1
ATOM 683 N N . LYS A 1 96 ? -1.957 -6.323 -6.129 1.00 98.06 96 LYS A N 1
ATOM 684 C CA . LYS A 1 96 ? -2.359 -7.375 -7.051 1.00 98.06 96 LYS A CA 1
ATOM 685 C C . LYS A 1 96 ? -1.133 -7.954 -7.747 1.00 98.06 96 LYS A C 1
ATOM 687 O O . LYS A 1 96 ? -0.433 -7.258 -8.479 1.00 98.06 96 LYS A O 1
ATOM 692 N N . ALA A 1 97 ? -0.909 -9.246 -7.560 1.00 98.38 97 ALA A N 1
ATOM 693 C CA . ALA A 1 97 ? 0.078 -10.023 -8.286 1.00 98.38 97 ALA A CA 1
ATOM 694 C C . ALA A 1 97 ? -0.530 -10.654 -9.547 1.00 98.38 97 ALA A C 1
ATOM 696 O O . ALA A 1 97 ? -1.675 -11.117 -9.561 1.00 98.38 97 ALA A O 1
ATOM 697 N N . SER A 1 98 ? 0.254 -10.695 -10.619 1.00 98.00 98 SER A N 1
ATOM 698 C CA . SER A 1 98 ? -0.104 -11.324 -11.891 1.00 98.00 98 SER A CA 1
ATOM 699 C C . SER A 1 98 ? 1.141 -11.795 -12.645 1.00 98.00 98 SER A C 1
ATOM 701 O O . SER A 1 98 ? 2.267 -11.500 -12.249 1.00 98.00 98 SER A O 1
ATOM 703 N N . LEU A 1 99 ? 0.935 -12.549 -13.724 1.00 97.25 99 LEU A N 1
ATOM 704 C CA . LEU A 1 99 ? 1.994 -12.984 -14.630 1.00 97.25 99 LEU A CA 1
ATOM 705 C C . LEU A 1 99 ? 1.874 -12.201 -15.943 1.00 97.25 99 LEU A C 1
ATOM 707 O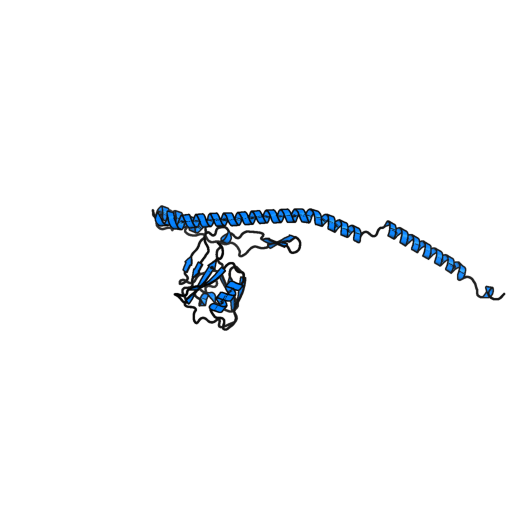 O . LEU A 1 99 ? 0.802 -12.208 -16.550 1.00 97.25 99 LEU A O 1
ATOM 711 N N . ASP A 1 100 ? 2.948 -11.545 -16.390 1.00 96.12 100 ASP A N 1
ATOM 712 C CA . ASP A 1 100 ? 3.012 -10.958 -17.735 1.00 96.12 100 ASP A CA 1
ATOM 713 C C . ASP A 1 100 ? 3.020 -12.106 -18.763 1.00 96.12 100 ASP A C 1
ATOM 715 O O . ASP A 1 100 ? 3.993 -12.861 -18.804 1.00 96.12 100 ASP A O 1
ATOM 719 N N . PRO A 1 101 ? 1.985 -12.261 -19.610 1.00 92.94 101 PRO A N 1
ATOM 720 C CA . PRO A 1 101 ? 1.897 -13.382 -20.544 1.00 92.94 101 PRO A CA 1
ATOM 721 C C . PRO A 1 101 ? 2.943 -13.320 -21.664 1.00 92.94 101 PRO A C 1
ATOM 723 O O . PRO A 1 101 ? 3.216 -14.336 -22.295 1.00 92.94 101 PRO A O 1
ATOM 726 N N . ALA A 1 102 ? 3.528 -12.149 -21.936 1.00 94.38 102 ALA A N 1
ATOM 727 C CA . ALA A 1 102 ? 4.550 -12.006 -22.967 1.00 94.38 102 ALA A CA 1
ATOM 728 C C . ALA A 1 102 ? 5.948 -12.390 -22.462 1.00 94.38 102 ALA A C 1
ATOM 730 O O . ALA A 1 102 ? 6.802 -12.777 -23.257 1.00 94.38 102 ALA A O 1
ATOM 731 N N . ARG A 1 103 ? 6.200 -12.244 -21.154 1.00 93.25 103 ARG A N 1
ATOM 732 C CA . ARG A 1 103 ? 7.521 -12.467 -20.535 1.00 93.25 103 ARG A CA 1
ATOM 733 C C . ARG A 1 103 ? 7.552 -13.598 -19.514 1.00 93.25 103 ARG A C 1
ATOM 735 O O . ARG A 1 103 ? 8.619 -13.891 -18.990 1.00 93.25 103 ARG A O 1
ATOM 742 N N . ASN A 1 104 ? 6.396 -14.179 -19.201 1.00 95.62 104 ASN A N 1
ATOM 743 C CA . ASN A 1 104 ? 6.198 -15.112 -18.094 1.00 95.62 104 ASN A CA 1
ATOM 744 C C . ASN A 1 104 ? 6.794 -14.600 -16.773 1.00 95.62 104 ASN A C 1
ATOM 746 O O . ASN A 1 104 ? 7.289 -15.386 -15.969 1.00 95.62 104 ASN A O 1
ATOM 750 N N . SER A 1 105 ? 6.779 -13.284 -16.552 1.00 96.44 105 SER A N 1
ATOM 751 C CA . SER A 1 105 ? 7.424 -12.657 -15.399 1.00 96.44 105 SER A CA 1
ATOM 752 C C . SER A 1 105 ? 6.402 -12.148 -14.389 1.00 96.44 105 SER A C 1
ATOM 754 O O . SER A 1 105 ? 5.273 -11.793 -14.738 1.00 96.44 105 SER A O 1
ATOM 756 N N . LEU A 1 106 ? 6.789 -12.141 -13.112 1.00 97.75 106 LEU A N 1
ATOM 757 C CA . LEU A 1 106 ? 5.941 -11.651 -12.029 1.00 97.75 106 LEU A CA 1
ATOM 758 C C . LEU A 1 106 ? 5.714 -10.139 -12.167 1.00 97.75 106 LEU A C 1
ATOM 760 O O . LEU A 1 106 ? 6.659 -9.369 -12.345 1.00 97.75 106 LEU A O 1
ATOM 764 N N . VAL A 1 107 ? 4.462 -9.715 -12.032 1.00 98.19 107 VAL A N 1
ATOM 765 C CA . VAL A 1 107 ? 4.054 -8.311 -11.976 1.00 98.19 107 VAL A CA 1
ATOM 766 C C . VAL A 1 107 ? 3.281 -8.075 -10.689 1.00 98.19 107 VAL A C 1
ATOM 768 O O . VAL A 1 107 ? 2.323 -8.792 -10.405 1.00 98.19 107 VAL A O 1
ATOM 771 N N . LEU A 1 108 ? 3.673 -7.047 -9.946 1.00 98.00 108 LEU A N 1
ATOM 772 C CA . LEU A 1 108 ? 2.986 -6.543 -8.764 1.00 98.00 108 LEU A CA 1
ATOM 773 C C . LEU A 1 108 ? 2.443 -5.149 -9.080 1.00 98.00 108 LEU A C 1
ATOM 775 O O . LEU A 1 108 ? 3.172 -4.304 -9.597 1.00 98.00 108 LEU A O 1
ATOM 779 N N . GLU A 1 109 ? 1.174 -4.906 -8.785 1.00 97.62 109 GLU A N 1
ATOM 780 C CA . GLU A 1 109 ? 0.524 -3.614 -8.997 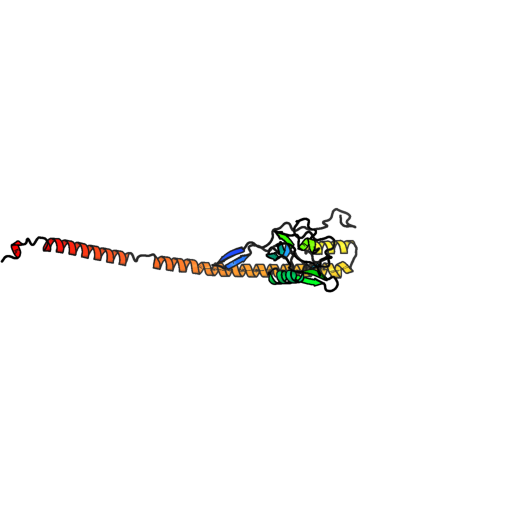1.00 97.62 109 GLU A CA 1
ATOM 781 C C . GLU A 1 109 ? -0.253 -3.204 -7.750 1.00 97.62 109 GLU A C 1
ATOM 783 O O . GLU A 1 109 ? -1.079 -3.965 -7.248 1.00 97.62 109 GLU A O 1
ATOM 788 N N . ALA A 1 110 ? -0.001 -1.998 -7.253 1.00 96.06 110 ALA A N 1
ATOM 789 C CA . ALA A 1 110 ? -0.737 -1.430 -6.137 1.00 96.06 110 ALA A CA 1
ATOM 790 C C . ALA A 1 110 ? -2.228 -1.279 -6.484 1.00 96.06 110 ALA A C 1
ATOM 792 O O . ALA A 1 110 ? -2.603 -0.872 -7.586 1.00 96.06 110 ALA A O 1
ATOM 793 N N . THR A 1 111 ? -3.099 -1.575 -5.528 1.00 94.81 111 THR A N 1
ATOM 794 C CA . THR A 1 111 ? -4.554 -1.417 -5.676 1.00 94.81 111 THR A CA 1
ATOM 795 C C . THR A 1 111 ? -5.012 0.026 -5.443 1.00 94.81 111 THR A C 1
ATOM 797 O O . THR A 1 111 ? -6.019 0.461 -6.009 1.00 94.81 111 THR A O 1
ATOM 800 N N . ASP A 1 112 ? -4.240 0.803 -4.686 1.00 92.31 112 ASP A N 1
ATOM 801 C CA . ASP A 1 112 ? -4.379 2.242 -4.481 1.00 92.31 112 ASP A CA 1
ATOM 802 C C . ASP A 1 112 ? -3.021 2.960 -4.639 1.00 92.31 112 ASP A C 1
ATOM 804 O O . ASP A 1 112 ? -2.015 2.358 -5.007 1.00 92.31 112 ASP A O 1
ATOM 808 N N . ALA A 1 113 ? -3.003 4.285 -4.472 1.00 92.94 113 ALA A N 1
ATOM 809 C CA . ALA A 1 113 ? -1.782 5.069 -4.644 1.00 92.94 113 ALA A CA 1
ATOM 810 C C . ALA A 1 113 ? -0.969 5.051 -3.340 1.00 92.94 113 ALA A C 1
ATOM 812 O O . ALA A 1 113 ? -1.273 5.787 -2.396 1.00 92.94 113 ALA A O 1
ATOM 813 N N . HIS A 1 114 ? 0.043 4.190 -3.303 1.00 92.81 114 HIS A N 1
ATOM 814 C CA . HIS A 1 114 ? 1.062 4.112 -2.260 1.00 92.81 114 HIS A CA 1
ATOM 815 C C . HIS A 1 114 ? 2.339 3.469 -2.822 1.00 92.81 114 HIS A C 1
ATOM 817 O O . HIS A 1 114 ? 2.316 2.824 -3.879 1.00 92.81 114 HIS A O 1
ATOM 823 N N . ARG A 1 115 ? 3.450 3.630 -2.096 1.00 91.88 115 ARG A N 1
ATOM 824 C CA . ARG A 1 115 ? 4.681 2.883 -2.360 1.00 91.88 115 ARG A CA 1
ATOM 825 C C . ARG A 1 115 ? 4.533 1.441 -1.878 1.00 91.88 115 ARG A C 1
ATOM 827 O O . ARG A 1 115 ? 4.497 1.200 -0.677 1.00 91.88 115 ARG A O 1
ATOM 834 N N . VAL A 1 116 ? 4.529 0.496 -2.808 1.00 92.44 116 VAL A N 1
ATOM 835 C CA . VAL A 1 116 ? 4.545 -0.939 -2.518 1.00 92.44 116 VAL A CA 1
ATOM 836 C C . VAL A 1 116 ? 5.872 -1.291 -1.867 1.00 92.44 116 VAL A C 1
ATOM 838 O O . VAL A 1 116 ? 6.942 -1.105 -2.463 1.00 92.44 116 VAL A O 1
ATOM 841 N N . ARG A 1 117 ? 5.809 -1.814 -0.645 1.00 90.81 117 ARG A N 1
ATOM 842 C CA . ARG A 1 117 ? 6.994 -2.225 0.101 1.00 90.81 117 ARG A CA 1
ATOM 843 C C . ARG A 1 117 ? 7.129 -3.735 0.065 1.00 90.81 117 ARG A C 1
ATOM 845 O O . ARG A 1 117 ? 6.278 -4.459 0.567 1.00 90.81 117 ARG A O 1
ATOM 852 N N . ILE A 1 118 ? 8.234 -4.205 -0.494 1.00 93.94 118 ILE A N 1
ATOM 853 C CA . ILE A 1 118 ? 8.505 -5.633 -0.656 1.00 93.94 118 ILE A CA 1
ATOM 854 C C . ILE A 1 118 ? 9.867 -6.027 -0.104 1.00 93.94 118 ILE A C 1
ATOM 856 O O . ILE A 1 118 ? 10.852 -5.298 -0.262 1.00 93.94 118 ILE A O 1
ATOM 860 N N . GLU A 1 119 ? 9.909 -7.187 0.543 1.00 95.00 119 GLU A N 1
ATOM 861 C CA . GLU A 1 119 ? 11.107 -7.734 1.180 1.00 95.00 119 GLU A CA 1
ATOM 862 C C . GLU A 1 119 ? 11.097 -9.264 1.100 1.00 95.00 119 GLU A C 1
ATOM 864 O O . GLU A 1 119 ? 10.048 -9.900 1.228 1.00 95.00 119 GLU A O 1
ATOM 869 N N . ASP A 1 120 ? 12.273 -9.861 0.917 1.00 95.81 120 ASP A N 1
ATOM 870 C CA . ASP A 1 120 ? 12.452 -11.287 1.175 1.00 95.81 120 ASP A CA 1
ATOM 871 C C . ASP A 1 120 ? 12.504 -11.526 2.687 1.00 95.81 120 ASP A C 1
ATOM 873 O O . ASP A 1 120 ? 13.210 -10.831 3.418 1.00 95.81 120 ASP A O 1
ATOM 877 N N . GLY A 1 121 ? 11.714 -12.489 3.154 1.00 91.38 121 GLY A N 1
ATOM 878 C CA . GLY A 1 121 ? 11.602 -12.849 4.559 1.00 91.38 121 GLY A CA 1
ATOM 879 C C . GLY A 1 121 ? 12.583 -13.946 4.972 1.00 91.38 121 GLY A C 1
ATOM 880 O O . GLY A 1 121 ? 13.697 -14.069 4.466 1.00 91.38 121 GLY A O 1
ATOM 881 N N . ALA A 1 122 ? 12.174 -14.760 5.943 1.00 90.06 122 ALA A N 1
ATOM 882 C CA . ALA A 1 122 ? 13.009 -15.842 6.452 1.00 90.06 122 ALA A CA 1
ATOM 883 C C . ALA A 1 122 ? 13.042 -17.017 5.464 1.00 90.06 122 ALA A C 1
ATOM 885 O O . ALA A 1 122 ? 12.034 -17.322 4.839 1.00 90.06 122 ALA A O 1
ATOM 886 N N . GLY A 1 123 ? 14.171 -17.725 5.377 1.00 87.19 123 GLY A N 1
ATOM 887 C CA . GLY A 1 123 ? 14.247 -19.030 4.706 1.00 87.19 123 GLY A CA 1
ATOM 888 C C . GLY A 1 123 ? 14.404 -19.016 3.180 1.00 87.19 123 GLY A C 1
ATOM 889 O O . GLY A 1 123 ? 14.419 -20.085 2.580 1.00 87.19 123 GLY A O 1
ATOM 890 N N . GLY A 1 124 ? 14.569 -17.856 2.534 1.00 88.56 124 GLY A N 1
ATOM 891 C CA . GLY A 1 124 ? 14.866 -17.797 1.098 1.00 88.56 124 GLY A CA 1
ATOM 892 C C . GLY A 1 124 ? 14.975 -16.378 0.541 1.00 88.56 124 GLY A C 1
ATOM 893 O O . GLY A 1 124 ? 14.684 -15.413 1.241 1.00 88.56 124 GLY A O 1
ATOM 894 N N . LYS A 1 125 ? 15.393 -16.259 -0.725 1.00 95.06 125 LYS A N 1
ATOM 895 C CA . LYS A 1 125 ? 15.470 -14.994 -1.478 1.00 95.06 125 LYS A CA 1
ATOM 896 C C . LYS A 1 125 ? 14.518 -15.006 -2.677 1.00 95.06 125 LYS A C 1
ATOM 898 O O . LYS A 1 125 ? 14.919 -14.784 -3.813 1.00 95.06 125 LYS A O 1
ATOM 903 N N . VAL A 1 126 ? 13.258 -15.342 -2.425 1.00 96.56 126 VAL A N 1
ATOM 904 C CA . VAL A 1 126 ? 12.278 -15.663 -3.470 1.00 96.56 126 VAL A CA 1
ATOM 905 C C . VAL A 1 126 ? 12.033 -14.499 -4.430 1.00 96.56 126 VAL A C 1
ATOM 907 O O . VAL A 1 126 ? 12.016 -14.695 -5.642 1.00 96.56 126 VAL A O 1
ATOM 910 N N . LEU A 1 127 ? 11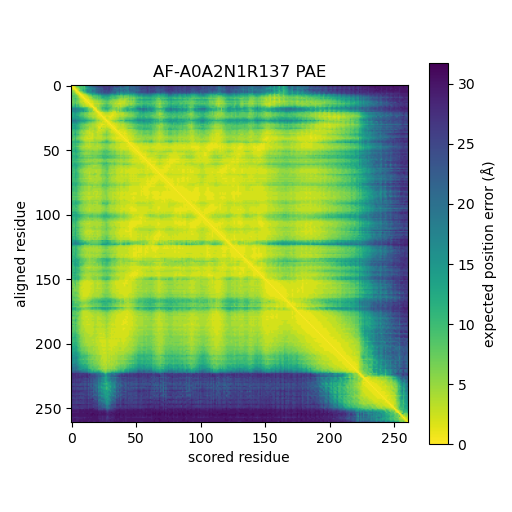.851 -13.282 -3.922 1.00 97.06 127 LEU A N 1
ATOM 911 C CA . LEU A 1 127 ? 11.645 -12.092 -4.745 1.00 97.06 127 LEU A CA 1
ATOM 912 C C . LEU A 1 127 ? 12.913 -11.701 -5.505 1.00 97.06 127 LEU A C 1
ATOM 914 O O . LEU A 1 127 ? 12.808 -11.203 -6.629 1.00 97.06 127 LEU A O 1
ATOM 918 N N . ALA A 1 128 ? 14.096 -11.927 -4.932 1.00 96.69 128 ALA A N 1
ATOM 919 C CA . ALA A 1 128 ? 15.347 -11.736 -5.658 1.00 96.69 128 ALA A CA 1
ATOM 920 C C . ALA A 1 128 ? 15.529 -12.770 -6.781 1.00 96.69 128 ALA A C 1
ATOM 922 O O . ALA A 1 128 ? 15.839 -12.393 -7.910 1.00 96.69 128 ALA A O 1
ATOM 923 N N . ASP A 1 129 ? 15.258 -14.049 -6.511 1.00 96.19 129 ASP A N 1
ATOM 924 C CA . ASP A 1 129 ? 15.333 -15.125 -7.507 1.00 96.19 129 ASP A CA 1
ATOM 925 C C . ASP A 1 129 ? 14.330 -14.902 -8.649 1.00 96.19 129 ASP A C 1
ATOM 927 O O . ASP A 1 129 ? 14.624 -15.149 -9.818 1.00 96.19 129 ASP A O 1
ATOM 931 N N . LEU A 1 130 ? 13.146 -14.381 -8.313 1.00 96.44 130 LEU A N 1
ATOM 932 C CA . LEU A 1 130 ? 12.125 -13.966 -9.271 1.00 96.44 130 LEU A CA 1
ATOM 933 C C . LEU A 1 130 ? 12.460 -12.651 -9.982 1.00 96.44 130 LEU A C 1
ATOM 935 O O . LEU A 1 130 ? 11.633 -12.178 -10.756 1.00 96.44 130 LEU A O 1
ATOM 939 N N . GLY A 1 131 ? 13.623 -12.039 -9.742 1.00 96.00 131 GLY A N 1
ATOM 940 C CA . GLY A 1 131 ? 14.083 -10.833 -10.435 1.00 96.00 131 GLY A CA 1
ATOM 941 C C . GLY A 1 131 ? 13.301 -9.564 -10.101 1.00 96.00 131 GLY A C 1
ATOM 942 O O . GLY A 1 131 ? 13.278 -8.630 -10.906 1.00 96.00 131 GLY A O 1
ATOM 943 N N . VAL A 1 132 ? 12.627 -9.540 -8.951 1.00 97.12 132 VAL A N 1
ATOM 944 C CA . VAL A 1 132 ? 11.934 -8.361 -8.423 1.00 97.12 132 VAL A CA 1
ATOM 945 C C . VAL A 1 132 ? 12.894 -7.526 -7.576 1.00 97.12 132 VAL A C 1
ATOM 947 O O . VAL A 1 132 ? 12.993 -6.316 -7.781 1.00 97.12 132 VAL A O 1
ATOM 950 N N . LEU A 1 133 ? 13.622 -8.169 -6.659 1.00 97.12 133 LEU A N 1
ATOM 951 C CA . LEU A 1 133 ? 14.603 -7.532 -5.774 1.00 97.12 133 LEU A CA 1
ATOM 952 C C . LEU A 1 133 ? 16.040 -7.802 -6.230 1.00 97.12 133 LEU A C 1
ATOM 954 O O . LEU A 1 133 ? 16.324 -8.792 -6.897 1.00 97.12 133 LEU A O 1
ATOM 958 N N . SER A 1 134 ? 16.970 -6.935 -5.844 1.00 95.69 134 SER A N 1
ATOM 959 C CA . SER A 1 134 ? 18.400 -7.076 -6.148 1.00 95.69 134 SER A CA 1
ATOM 960 C C . SER A 1 134 ? 19.073 -8.222 -5.376 1.00 95.69 134 SER A C 1
ATOM 962 O O . SER A 1 134 ? 20.141 -8.695 -5.760 1.00 95.69 134 SER A O 1
ATOM 964 N N . GLY A 1 135 ? 18.469 -8.647 -4.259 1.00 93.00 135 GLY A N 1
ATOM 965 C CA . GLY A 1 135 ? 19.042 -9.611 -3.321 1.00 93.00 135 GLY A CA 1
ATOM 966 C C . GLY A 1 135 ? 20.003 -9.005 -2.290 1.00 93.00 135 GLY A C 1
ATOM 967 O O . GLY A 1 135 ? 20.592 -9.769 -1.514 1.00 93.00 135 GLY A O 1
ATOM 968 N N . SER A 1 136 ? 20.138 -7.672 -2.237 1.00 91.31 136 SER A N 1
ATOM 969 C CA . SER A 1 136 ? 20.969 -6.946 -1.257 1.00 91.31 136 SER A CA 1
ATOM 970 C C . SER A 1 136 ? 20.487 -7.091 0.192 1.00 91.31 136 SER A C 1
ATOM 972 O O . SER A 1 136 ? 21.262 -6.880 1.122 1.00 91.31 136 SER A O 1
ATOM 974 N N . GLY A 1 137 ? 19.218 -7.463 0.386 1.00 84.69 137 GLY A N 1
ATOM 975 C CA . GLY A 1 137 ? 18.556 -7.486 1.692 1.00 84.69 137 GLY A CA 1
ATOM 976 C C . GLY A 1 137 ? 18.043 -6.114 2.137 1.00 84.69 137 GLY A C 1
ATOM 977 O O . GLY A 1 137 ? 17.424 -6.017 3.193 1.00 84.69 137 GLY A O 1
ATOM 978 N N . VAL A 1 138 ? 18.262 -5.063 1.340 1.00 87.25 138 VAL A N 1
ATOM 979 C CA . VAL A 1 138 ? 17.637 -3.758 1.562 1.00 87.25 138 VAL A CA 1
ATOM 980 C C . VAL A 1 138 ? 16.184 -3.817 1.070 1.00 87.25 138 VAL A C 1
ATOM 982 O O . VAL A 1 13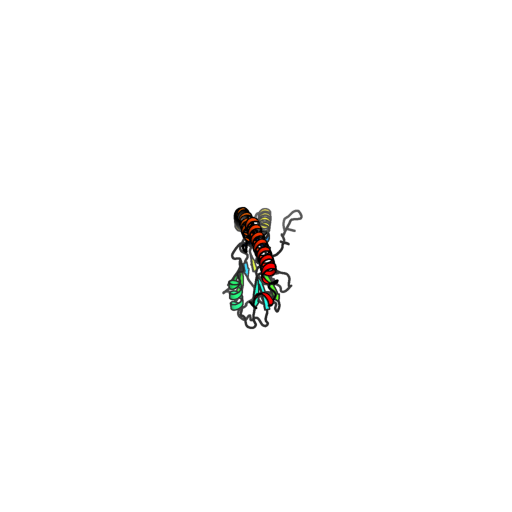8 ? 15.942 -4.221 -0.071 1.00 87.25 138 VAL A O 1
ATOM 985 N N . PRO A 1 139 ? 15.202 -3.419 1.898 1.00 85.25 139 PRO A N 1
ATOM 986 C CA . PRO A 1 139 ? 13.802 -3.383 1.500 1.00 85.25 139 PRO A CA 1
ATOM 987 C C . PRO A 1 139 ? 13.550 -2.592 0.223 1.00 85.25 139 PRO A C 1
ATOM 989 O O . PRO A 1 139 ? 13.959 -1.437 0.111 1.00 85.25 139 PRO A O 1
ATOM 992 N N . SER A 1 140 ? 12.803 -3.192 -0.707 1.00 87.12 140 SER A N 1
ATOM 993 C CA . SER A 1 140 ? 12.422 -2.558 -1.979 1.00 87.12 140 SER A CA 1
ATOM 994 C C . SER A 1 140 ? 13.609 -2.035 -2.800 1.00 87.12 140 SER A C 1
ATOM 996 O O . SER A 1 140 ? 13.459 -1.081 -3.564 1.00 87.12 140 SER A O 1
ATOM 998 N N . ASP A 1 141 ? 14.781 -2.656 -2.644 1.00 92.56 141 ASP A N 1
ATOM 999 C CA . ASP A 1 141 ? 15.908 -2.497 -3.555 1.00 92.56 141 ASP A CA 1
ATOM 1000 C C . ASP A 1 141 ? 15.696 -3.414 -4.763 1.00 92.56 141 ASP A C 1
ATOM 1002 O O . ASP A 1 141 ? 15.838 -4.638 -4.682 1.00 92.56 141 ASP A O 1
ATOM 1006 N N . TYR A 1 142 ? 15.245 -2.821 -5.864 1.00 95.25 142 TYR A N 1
ATOM 1007 C CA . TYR A 1 142 ? 14.780 -3.553 -7.036 1.00 95.25 142 TYR A CA 1
ATOM 1008 C C . TYR A 1 142 ? 15.936 -4.117 -7.865 1.00 95.25 142 TYR A C 1
ATOM 1010 O O . TYR A 1 142 ? 17.012 -3.527 -7.964 1.00 95.25 142 TYR A O 1
ATOM 1018 N N . ALA A 1 143 ? 15.703 -5.254 -8.521 1.00 96.00 143 ALA A N 1
ATOM 1019 C CA . ALA A 1 143 ? 16.667 -5.796 -9.474 1.00 96.00 143 ALA A CA 1
ATOM 1020 C C . ALA A 1 143 ? 16.897 -4.812 -10.634 1.00 96.00 143 ALA A C 1
ATOM 1022 O O . ALA A 1 143 ? 15.958 -4.179 -11.111 1.00 96.00 143 ALA A O 1
ATOM 1023 N N . ALA A 1 144 ? 18.116 -4.760 -11.181 1.00 95.25 144 ALA A N 1
ATOM 1024 C CA . ALA A 1 144 ? 18.427 -3.904 -12.335 1.00 95.25 144 ALA A CA 1
ATOM 1025 C C . ALA A 1 144 ? 17.572 -4.218 -13.582 1.00 95.25 144 ALA A C 1
ATOM 1027 O O . ALA A 1 144 ? 17.389 -3.374 -14.456 1.00 95.25 144 ALA A O 1
ATOM 1028 N N . THR A 1 145 ? 17.044 -5.442 -13.673 1.00 94.56 145 THR A N 1
ATOM 1029 C CA . THR A 1 145 ? 16.144 -5.889 -14.744 1.00 94.56 145 THR A CA 1
ATOM 1030 C C . THR A 1 145 ? 14.667 -5.611 -14.460 1.00 94.56 145 THR A C 1
ATOM 1032 O O . THR A 1 145 ? 13.841 -5.771 -15.363 1.00 94.56 145 THR A O 1
ATOM 1035 N N . ALA A 1 146 ? 14.312 -5.238 -13.228 1.00 96.12 146 ALA A N 1
ATOM 1036 C CA . ALA A 1 146 ? 12.942 -4.922 -12.856 1.00 96.12 146 ALA A CA 1
ATOM 1037 C C . ALA A 1 146 ? 12.543 -3.555 -13.424 1.00 96.12 146 ALA A C 1
ATOM 1039 O O . ALA A 1 146 ? 13.302 -2.588 -13.394 1.00 96.12 146 ALA A O 1
ATOM 1040 N N . ARG A 1 147 ? 11.318 -3.467 -13.941 1.00 95.69 147 ARG A N 1
ATOM 1041 C CA . ARG A 1 147 ? 10.717 -2.205 -14.377 1.00 95.69 147 ARG A CA 1
ATOM 1042 C C . ARG A 1 147 ? 9.767 -1.728 -13.298 1.00 95.69 147 ARG A C 1
ATOM 1044 O O . ARG A 1 147 ? 8.751 -2.375 -13.051 1.00 95.69 147 ARG A O 1
ATOM 1051 N N . VAL A 1 148 ? 10.093 -0.596 -12.693 1.00 94.56 148 VAL A N 1
ATOM 1052 C CA . VAL A 1 148 ? 9.279 0.028 -11.653 1.00 94.56 148 VAL A CA 1
ATOM 1053 C C . VAL A 1 148 ? 8.705 1.327 -12.194 1.00 94.56 148 VAL A C 1
ATOM 1055 O O . VAL A 1 148 ? 9.430 2.136 -12.768 1.00 94.56 148 VAL A O 1
ATOM 1058 N N . SER A 1 149 ? 7.398 1.505 -12.044 1.00 92.25 149 SER A N 1
ATOM 1059 C CA . SER A 1 149 ? 6.686 2.733 -12.391 1.00 92.25 149 SER A CA 1
ATOM 1060 C C . SER A 1 149 ? 5.787 3.180 -11.248 1.00 92.25 149 SER A C 1
ATOM 1062 O O . SER A 1 149 ? 5.443 2.387 -10.370 1.00 92.25 149 SER A O 1
ATOM 1064 N N . GLY A 1 150 ? 5.368 4.440 -11.305 1.00 88.88 150 GLY A N 1
ATOM 1065 C CA . GLY A 1 150 ? 4.768 5.154 -10.187 1.00 88.88 150 GLY A CA 1
ATOM 1066 C C . GLY A 1 150 ? 5.834 5.899 -9.387 1.00 88.88 150 GLY A C 1
ATOM 1067 O O . GLY A 1 150 ? 7.018 5.563 -9.433 1.00 88.88 150 GLY A O 1
ATOM 1068 N N . GLY A 1 151 ? 5.407 6.932 -8.676 1.00 90.62 151 GLY A N 1
ATOM 1069 C CA . GLY A 1 151 ? 6.298 7.786 -7.909 1.00 90.62 151 GLY A CA 1
ATOM 1070 C C . GLY A 1 151 ? 5.535 8.675 -6.945 1.00 90.62 151 GLY A C 1
ATOM 1071 O O . GLY A 1 151 ? 4.298 8.693 -6.907 1.00 90.62 151 GLY A O 1
ATOM 1072 N N . SER A 1 152 ? 6.295 9.420 -6.157 1.00 92.62 152 SER A N 1
ATOM 1073 C CA . SER A 1 152 ? 5.750 10.407 -5.244 1.00 92.62 152 SER A CA 1
ATOM 1074 C C . SER A 1 152 ? 5.356 11.698 -5.965 1.00 92.62 152 SER A C 1
ATOM 1076 O O . SER A 1 152 ? 5.783 12.008 -7.084 1.00 92.62 152 SER A O 1
ATOM 1078 N N . LEU A 1 153 ? 4.570 12.520 -5.279 1.00 93.12 153 LEU A N 1
ATOM 1079 C CA . LEU A 1 153 ? 4.278 13.884 -5.689 1.00 93.12 153 LEU A CA 1
ATOM 1080 C C . LEU A 1 153 ? 5.568 14.709 -5.807 1.00 93.12 153 LEU A C 1
ATOM 1082 O O . LEU A 1 153 ? 5.667 15.573 -6.673 1.00 93.12 153 LEU A O 1
ATOM 1086 N N . PHE A 1 154 ? 6.584 14.410 -4.992 1.00 93.38 154 PHE A N 1
ATOM 1087 C CA . PHE A 1 154 ? 7.888 15.061 -5.087 1.00 93.38 154 PHE A CA 1
ATOM 1088 C C . PHE A 1 154 ? 8.606 14.701 -6.389 1.00 93.38 154 PHE A C 1
ATOM 1090 O O . PHE A 1 154 ? 9.108 15.600 -7.064 1.00 93.38 154 PHE A O 1
ATOM 1097 N N . ASP A 1 155 ? 8.578 13.426 -6.788 1.00 92.19 155 ASP A N 1
ATOM 1098 C CA . ASP A 1 155 ? 9.115 12.978 -8.081 1.00 92.19 155 ASP A CA 1
ATOM 1099 C C . ASP A 1 155 ? 8.369 13.649 -9.238 1.00 92.19 155 ASP A C 1
ATOM 1101 O O . ASP A 1 155 ? 8.976 14.066 -10.221 1.00 92.19 155 ASP A O 1
ATOM 1105 N N . SER A 1 156 ? 7.058 13.841 -9.083 1.00 92.69 156 SER A N 1
ATOM 1106 C CA . SER A 1 156 ? 6.208 14.516 -10.071 1.00 92.69 156 SER A CA 1
ATOM 1107 C C . SER A 1 156 ? 6.570 15.997 -10.238 1.00 92.69 156 SER A C 1
ATOM 1109 O O . SER A 1 156 ? 6.636 16.503 -11.358 1.00 92.69 156 SER A O 1
ATOM 1111 N N . VAL A 1 157 ? 6.852 16.703 -9.138 1.00 93.38 157 VAL A N 1
ATOM 1112 C CA . VAL A 1 157 ? 7.286 18.112 -9.163 1.00 93.38 157 VAL A CA 1
ATOM 1113 C C . VAL A 1 157 ? 8.709 18.249 -9.710 1.00 93.38 157 VAL A C 1
ATOM 1115 O O . VAL A 1 157 ? 8.990 19.184 -10.462 1.00 93.38 157 VAL A O 1
ATOM 1118 N N . ILE A 1 158 ? 9.601 17.317 -9.371 1.00 92.31 158 ILE A N 1
ATOM 1119 C CA . ILE A 1 158 ? 10.954 17.241 -9.938 1.00 92.31 158 ILE A CA 1
ATOM 1120 C C . ILE A 1 158 ? 10.880 17.022 -11.454 1.00 92.31 158 ILE A C 1
ATOM 1122 O O . ILE A 1 158 ? 11.513 17.771 -12.199 1.00 92.31 158 ILE A O 1
ATOM 1126 N N . LEU A 1 159 ? 10.041 16.084 -11.906 1.00 91.50 159 LEU A N 1
ATOM 1127 C CA . LEU A 1 159 ? 9.779 15.833 -13.321 1.00 91.50 159 LEU A CA 1
ATOM 1128 C C . LEU A 1 159 ? 9.249 17.088 -14.024 1.00 91.50 159 LEU A C 1
ATOM 1130 O O . LEU A 1 159 ? 9.758 17.449 -15.082 1.00 91.50 159 LEU A O 1
ATOM 1134 N N . LEU A 1 160 ? 8.270 17.781 -13.431 1.00 93.81 160 LEU A N 1
ATOM 1135 C CA . LEU A 1 160 ? 7.728 19.023 -13.985 1.00 93.81 160 LEU A CA 1
ATOM 1136 C C . LEU A 1 160 ? 8.815 20.093 -14.141 1.00 93.81 160 LEU A C 1
ATOM 1138 O O . LEU A 1 160 ? 8.926 20.712 -15.198 1.00 93.81 160 LEU A O 1
ATOM 1142 N N . ARG A 1 161 ? 9.627 20.309 -13.099 1.00 92.19 161 ARG A N 1
ATOM 1143 C CA . ARG A 1 161 ? 10.736 21.270 -13.125 1.00 92.19 161 ARG A CA 1
ATOM 1144 C C . ARG A 1 161 ? 11.719 20.938 -14.244 1.00 92.19 161 ARG A C 1
ATOM 1146 O O . ARG A 1 161 ? 12.068 21.828 -15.016 1.00 92.19 161 ARG A O 1
ATOM 1153 N N . ASP A 1 162 ? 12.170 19.690 -14.318 1.00 91.75 162 ASP A N 1
ATOM 1154 C CA . ASP A 1 162 ? 13.181 19.275 -15.291 1.00 91.75 162 ASP A CA 1
ATOM 1155 C C . ASP A 1 162 ? 12.634 19.355 -16.727 1.00 91.75 162 ASP A C 1
ATOM 1157 O O . ASP A 1 162 ? 13.339 19.808 -17.629 1.00 91.75 162 ASP A O 1
ATOM 1161 N N . ALA A 1 163 ? 11.360 19.008 -16.940 1.00 91.81 163 ALA A N 1
ATOM 1162 C CA . ALA A 1 163 ? 10.694 19.157 -18.233 1.00 91.81 163 ALA A CA 1
ATOM 1163 C C . ALA A 1 163 ? 10.561 20.636 -18.646 1.00 91.81 163 ALA A C 1
ATOM 1165 O O . ALA A 1 163 ? 10.864 20.987 -19.787 1.00 91.81 163 ALA A O 1
ATOM 1166 N N . LEU A 1 164 ? 10.207 21.531 -17.713 1.00 91.81 164 LEU A N 1
ATOM 1167 C CA . LEU A 1 164 ? 10.160 22.979 -17.960 1.00 91.81 164 LEU A CA 1
ATOM 1168 C C . LEU A 1 164 ? 11.540 23.559 -18.296 1.00 91.81 164 LEU A C 1
ATOM 1170 O O . LEU A 1 164 ? 11.650 24.373 -19.210 1.00 91.81 164 LEU A O 1
ATOM 1174 N N . GLN A 1 165 ? 12.594 23.132 -17.596 1.00 91.06 165 GLN A N 1
ATOM 1175 C CA . GLN A 1 165 ? 13.968 23.576 -17.869 1.00 91.06 165 GLN A CA 1
ATOM 1176 C C . GLN A 1 165 ? 14.461 23.132 -19.250 1.00 91.06 165 GLN A C 1
ATOM 1178 O O . GLN A 1 165 ? 15.201 23.866 -19.903 1.00 91.06 165 GLN A O 1
ATOM 1183 N N . LYS A 1 166 ? 14.029 21.954 -19.711 1.00 91.44 166 LYS A N 1
ATOM 1184 C CA . LYS A 1 166 ? 14.357 21.417 -21.039 1.00 91.44 166 LYS A CA 1
ATOM 1185 C C . LYS A 1 166 ? 13.467 21.965 -22.159 1.00 91.44 166 LYS A C 1
ATOM 1187 O O . LYS A 1 166 ? 13.785 21.761 -23.326 1.00 91.44 166 LYS A O 1
ATOM 1192 N N . GLY A 1 167 ? 12.368 22.648 -21.827 1.00 91.00 167 GLY A N 1
ATOM 1193 C CA . GLY A 1 167 ? 11.355 23.059 -22.802 1.00 91.00 167 GLY A CA 1
ATOM 1194 C C . GLY A 1 167 ? 10.552 21.884 -23.377 1.00 91.00 167 GLY A C 1
ATOM 1195 O O . GLY A 1 167 ? 10.034 21.981 -24.489 1.00 91.00 167 GLY A O 1
ATOM 1196 N N . ASP A 1 168 ? 10.453 20.770 -22.645 1.00 92.44 168 ASP A N 1
ATOM 1197 C CA . ASP A 1 168 ? 9.709 19.581 -23.063 1.00 92.44 168 ASP A CA 1
ATOM 1198 C C . ASP A 1 168 ? 8.221 19.718 -22.713 1.00 92.44 168 ASP A C 1
ATOM 1200 O O . ASP A 1 168 ? 7.727 19.235 -21.691 1.00 92.44 168 ASP A O 1
ATOM 1204 N N . PHE A 1 169 ? 7.483 20.412 -23.579 1.00 90.31 169 PHE A N 1
ATOM 1205 C CA . PHE A 1 169 ? 6.051 20.643 -23.384 1.00 90.31 169 PHE A CA 1
ATOM 1206 C C . PHE A 1 169 ? 5.208 19.359 -23.428 1.00 90.31 169 PHE A C 1
ATOM 1208 O O . PHE A 1 169 ? 4.095 19.361 -22.900 1.00 90.31 169 PHE A O 1
ATOM 1215 N N . ILE A 1 170 ? 5.716 18.274 -24.027 1.00 91.75 170 ILE A N 1
ATOM 1216 C CA . ILE A 1 170 ? 5.009 16.988 -24.087 1.00 91.75 170 ILE A CA 1
ATOM 1217 C C . ILE A 1 170 ? 5.017 16.347 -22.700 1.00 91.75 170 ILE A C 1
ATOM 1219 O O . ILE A 1 170 ? 3.960 15.959 -22.198 1.00 91.75 170 ILE A O 1
ATOM 1223 N N . ASP A 1 171 ? 6.179 16.288 -22.049 1.00 89.06 171 ASP A N 1
ATOM 1224 C CA . ASP A 1 171 ? 6.284 15.728 -20.701 1.00 89.06 171 ASP A CA 1
ATOM 1225 C C . ASP A 1 171 ? 5.616 16.624 -19.646 1.00 89.06 171 ASP A C 1
ATOM 1227 O O . ASP A 1 171 ? 4.986 16.095 -18.724 1.00 89.06 171 ASP A O 1
ATOM 1231 N N . VAL A 1 172 ? 5.658 17.955 -19.813 1.00 90.69 172 VAL A N 1
ATOM 1232 C CA . VAL A 1 172 ? 4.902 18.900 -18.969 1.00 90.69 172 VAL A CA 1
ATOM 1233 C C . VAL A 1 172 ? 3.397 18.645 -19.083 1.00 90.69 172 VAL A C 1
ATOM 1235 O O . VAL A 1 172 ? 2.748 18.355 -18.080 1.00 90.69 172 VAL A O 1
ATOM 1238 N N . GLY A 1 173 ? 2.839 18.755 -20.293 1.00 87.31 173 GLY A N 1
ATOM 1239 C CA . GLY A 1 173 ? 1.394 18.686 -20.526 1.00 87.31 173 GLY A CA 1
ATOM 1240 C C . GLY A 1 173 ? 0.798 17.287 -20.372 1.00 87.31 173 GLY A C 1
ATOM 1241 O O . GLY A 1 173 ? -0.397 17.158 -20.122 1.00 87.31 173 GLY A O 1
ATOM 1242 N N . GLY A 1 174 ? 1.620 16.249 -20.531 1.00 89.94 174 GLY A N 1
ATOM 1243 C CA . GLY A 1 174 ? 1.217 14.854 -20.413 1.00 89.94 174 GLY A CA 1
ATOM 1244 C C . GLY A 1 174 ? 1.499 14.287 -19.027 1.00 89.94 174 GLY A C 1
ATOM 1245 O O . GLY A 1 174 ? 0.629 14.264 -18.160 1.00 89.94 174 GLY A O 1
ATOM 1246 N N . ARG A 1 175 ? 2.718 13.777 -18.828 1.00 89.56 175 ARG A N 1
ATOM 1247 C CA . ARG A 1 175 ? 3.059 12.930 -17.674 1.00 89.56 175 ARG A CA 1
ATOM 1248 C C . ARG A 1 175 ? 3.121 13.711 -16.362 1.00 89.56 175 ARG A C 1
ATOM 1250 O O . ARG A 1 175 ? 2.585 13.253 -15.358 1.00 89.56 175 ARG A O 1
ATOM 1257 N N . ALA A 1 176 ? 3.771 14.874 -16.361 1.00 92.31 176 ALA A N 1
ATOM 1258 C CA . ALA A 1 176 ? 4.043 15.613 -15.132 1.00 92.31 176 ALA A CA 1
ATOM 1259 C C . ALA A 1 176 ? 2.757 16.140 -14.481 1.00 92.31 176 ALA A C 1
ATOM 1261 O O . ALA A 1 176 ? 2.515 15.886 -13.302 1.00 92.31 176 ALA A O 1
ATOM 1262 N N . LEU A 1 177 ? 1.906 16.827 -15.251 1.00 93.94 177 LEU A N 1
ATOM 1263 C CA . LEU A 1 177 ? 0.642 17.354 -14.732 1.00 93.94 177 LEU A CA 1
ATOM 1264 C C . LEU A 1 177 ? -0.350 16.247 -14.360 1.00 93.94 177 LEU A C 1
ATOM 1266 O O . LEU A 1 177 ? -1.000 16.367 -13.325 1.00 93.94 177 LEU A O 1
ATOM 1270 N N . ALA A 1 178 ? -0.426 15.157 -15.133 1.00 93.69 178 ALA A N 1
ATOM 1271 C CA . ALA A 1 178 ? -1.279 14.019 -14.785 1.00 93.69 178 ALA A CA 1
ATOM 1272 C C . ALA A 1 178 ? -0.862 13.371 -13.454 1.00 93.69 178 ALA A C 1
ATOM 1274 O O . ALA A 1 178 ? -1.713 13.104 -12.607 1.00 93.69 178 ALA A O 1
ATOM 1275 N N . SER A 1 179 ? 0.442 13.180 -13.228 1.00 93.81 179 SER A N 1
ATOM 1276 C CA . SER A 1 179 ? 0.951 12.621 -11.969 1.00 93.81 179 SER A CA 1
ATOM 1277 C C . SER A 1 179 ? 0.743 13.572 -10.780 1.00 93.81 179 SER A C 1
ATOM 1279 O O . SER A 1 179 ? 0.456 13.132 -9.665 1.00 93.81 179 SER A O 1
ATOM 1281 N N . ILE A 1 180 ? 0.836 14.891 -10.991 1.00 95.19 180 ILE A N 1
ATOM 1282 C CA . ILE A 1 180 ? 0.511 15.884 -9.952 1.00 95.19 180 ILE A CA 1
ATOM 1283 C C . ILE A 1 180 ? -0.977 15.829 -9.599 1.00 95.19 180 ILE A C 1
ATOM 1285 O O . ILE A 1 180 ? -1.308 15.775 -8.417 1.00 95.19 180 ILE A O 1
ATOM 1289 N N . ASP A 1 181 ? -1.863 15.802 -10.594 1.00 95.69 181 ASP A N 1
ATOM 1290 C CA . ASP A 1 181 ? -3.310 15.721 -10.375 1.00 95.69 181 ASP A CA 1
ATOM 1291 C C . ASP A 1 181 ? -3.707 14.421 -9.653 1.00 95.69 181 ASP A C 1
ATOM 1293 O O . ASP A 1 181 ? -4.484 14.437 -8.693 1.00 95.69 181 ASP A O 1
ATOM 1297 N N . ALA A 1 182 ? -3.087 13.298 -10.028 1.00 94.75 182 ALA A N 1
ATOM 1298 C CA . ALA A 1 182 ? -3.257 12.020 -9.345 1.00 94.75 182 ALA A CA 1
ATOM 1299 C C . ALA A 1 182 ? -2.787 12.082 -7.878 1.00 94.75 182 ALA A C 1
ATOM 1301 O O . ALA A 1 182 ? -3.503 11.631 -6.978 1.00 94.75 182 ALA A O 1
ATOM 1302 N N . GLY A 1 183 ? -1.637 12.712 -7.611 1.00 94.88 183 GLY A N 1
ATOM 1303 C CA . GLY A 1 183 ? -1.136 12.933 -6.252 1.00 94.88 183 GLY A CA 1
ATOM 1304 C C . GLY A 1 183 ? -2.002 13.873 -5.421 1.00 94.88 183 GLY A C 1
ATOM 1305 O O . GLY A 1 183 ? -2.267 13.581 -4.255 1.00 94.88 183 GLY A O 1
ATOM 1306 N N . MET A 1 184 ? -2.519 14.951 -6.010 1.00 95.44 184 MET A N 1
ATOM 1307 C CA . MET A 1 184 ? -3.475 15.843 -5.348 1.00 95.44 184 MET A CA 1
ATOM 1308 C C . MET A 1 184 ? -4.779 15.115 -5.019 1.00 95.44 184 MET A C 1
ATOM 1310 O O . MET A 1 184 ? -5.277 15.212 -3.896 1.00 95.44 184 MET A O 1
ATOM 1314 N N . SER A 1 185 ? -5.297 14.325 -5.960 1.00 95.50 185 SER A N 1
ATOM 1315 C CA . SER A 1 185 ? -6.474 13.480 -5.752 1.00 95.50 185 SER A CA 1
ATOM 1316 C C . SER A 1 185 ? -6.245 12.461 -4.635 1.00 95.50 185 SER A C 1
ATOM 1318 O O . SER A 1 185 ? -7.114 12.256 -3.784 1.00 95.50 185 SER A O 1
ATOM 1320 N N . ASN A 1 186 ? -5.063 11.840 -4.584 1.00 95.25 186 ASN A N 1
ATOM 1321 C CA . ASN A 1 186 ? -4.707 10.918 -3.513 1.00 95.25 186 ASN A CA 1
ATOM 1322 C C . ASN A 1 186 ? -4.640 11.615 -2.149 1.00 95.25 186 ASN A C 1
ATOM 1324 O O . ASN A 1 186 ? -5.264 11.153 -1.196 1.00 95.25 186 ASN A O 1
ATOM 1328 N N . MET A 1 187 ? -3.972 12.764 -2.072 1.00 94.94 187 MET A N 1
ATOM 1329 C CA . MET A 1 187 ? -3.901 13.570 -0.854 1.00 94.94 187 MET A CA 1
ATOM 1330 C C . MET A 1 187 ? -5.295 13.987 -0.369 1.00 94.94 187 MET A C 1
ATOM 1332 O O . MET A 1 187 ? -5.584 13.887 0.821 1.00 94.94 187 MET A O 1
ATOM 1336 N N . GLY A 1 188 ? -6.191 14.364 -1.288 1.00 95.44 188 GLY A N 1
ATOM 1337 C CA . GLY A 1 188 ? -7.593 14.650 -0.982 1.00 95.44 188 GLY A CA 1
ATOM 1338 C C . GLY A 1 188 ? -8.330 13.448 -0.381 1.00 95.44 188 GLY A C 1
ATOM 1339 O O . GLY A 1 188 ? -9.023 13.597 0.625 1.00 95.44 188 GLY A O 1
ATOM 1340 N N . ARG A 1 189 ? -8.135 12.238 -0.928 1.00 94.06 189 ARG A N 1
ATOM 1341 C CA . ARG A 1 189 ? -8.699 11.001 -0.348 1.00 94.06 189 ARG A CA 1
ATOM 1342 C C . ARG A 1 189 ? -8.174 10.734 1.060 1.00 94.06 189 ARG A C 1
ATOM 1344 O O . ARG A 1 189 ? -8.958 10.400 1.942 1.00 94.06 189 ARG A O 1
ATOM 1351 N N . ARG A 1 190 ? -6.871 10.918 1.285 1.00 93.81 190 ARG A N 1
ATOM 1352 C CA . ARG A 1 190 ? -6.232 10.721 2.597 1.00 93.81 190 ARG A CA 1
ATOM 1353 C C . ARG A 1 190 ? -6.697 11.761 3.619 1.00 93.81 190 ARG A C 1
ATOM 1355 O O . ARG A 1 190 ? -6.896 11.430 4.783 1.00 93.81 190 ARG A O 1
ATOM 1362 N N . LEU A 1 191 ? -6.949 12.997 3.187 1.00 94.31 191 LEU A N 1
ATOM 1363 C CA . LEU A 1 191 ? -7.544 14.034 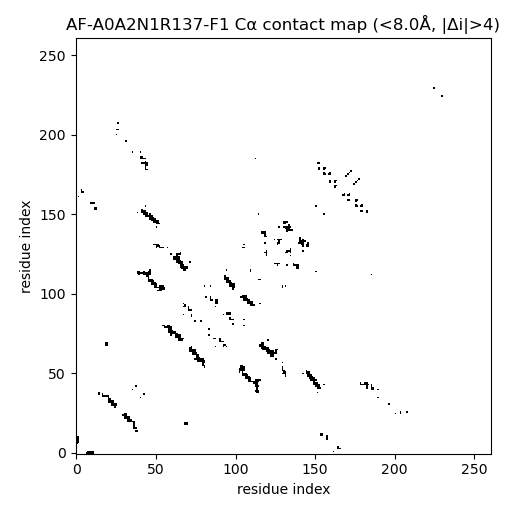4.031 1.00 94.31 191 LEU A CA 1
ATOM 1364 C C . LEU A 1 191 ? -8.996 13.700 4.405 1.00 94.31 191 LEU A C 1
ATOM 1366 O O . LEU A 1 191 ? -9.386 13.869 5.558 1.00 94.31 191 LEU A O 1
ATOM 1370 N N . ALA A 1 192 ? -9.787 13.186 3.460 1.00 95.56 192 ALA A N 1
ATOM 1371 C CA . ALA A 1 192 ? -11.147 12.723 3.735 1.00 95.56 192 ALA A CA 1
ATOM 1372 C C . ALA A 1 192 ? -11.162 11.530 4.709 1.00 95.56 192 ALA A C 1
ATOM 1374 O O . ALA A 1 192 ? -11.989 11.487 5.618 1.00 95.56 192 ALA A O 1
ATOM 1375 N N . GLU A 1 193 ? -10.216 10.597 4.565 1.00 93.38 193 GLU A N 1
ATOM 1376 C CA . GLU A 1 193 ? -9.997 9.497 5.511 1.00 93.38 193 GLU A CA 1
ATOM 1377 C C . GLU A 1 193 ? -9.676 10.031 6.916 1.00 93.38 193 GLU A C 1
ATOM 1379 O O . GLU A 1 193 ? -10.299 9.608 7.889 1.00 93.38 193 GLU A O 1
ATOM 1384 N N . ALA A 1 194 ? -8.784 11.023 7.027 1.00 93.56 194 ALA A N 1
ATOM 1385 C CA . ALA A 1 194 ? -8.496 11.697 8.293 1.00 93.56 194 ALA A CA 1
ATOM 1386 C C . ALA A 1 194 ? -9.740 12.349 8.913 1.00 93.56 194 ALA A C 1
ATOM 1388 O O . ALA A 1 194 ? -9.994 12.162 10.102 1.00 93.56 194 ALA A O 1
ATOM 1389 N N . GLY A 1 195 ? -10.551 13.048 8.115 1.00 95.00 195 GLY A N 1
ATOM 1390 C CA . GLY A 1 195 ? -11.815 13.629 8.575 1.00 95.00 195 GLY A CA 1
ATOM 1391 C C . GLY A 1 195 ? -12.784 12.573 9.113 1.00 95.00 195 GLY A C 1
ATOM 1392 O O . GLY A 1 195 ? -13.319 12.724 10.208 1.00 95.00 195 GLY A O 1
ATOM 1393 N N . ALA A 1 196 ? -12.943 11.451 8.407 1.00 94.50 196 ALA A N 1
ATOM 1394 C CA . ALA A 1 196 ? -13.776 10.341 8.872 1.00 94.50 196 ALA A CA 1
ATOM 1395 C C . ALA A 1 196 ? -13.256 9.713 10.181 1.00 94.50 196 ALA A C 1
ATOM 1397 O O . ALA A 1 196 ? -14.046 9.256 11.008 1.00 94.50 196 ALA A O 1
ATOM 1398 N N . MET A 1 197 ? -11.937 9.686 10.392 1.00 92.75 197 MET A N 1
ATOM 1399 C CA . MET A 1 197 ? -11.347 9.225 11.653 1.00 92.75 197 MET A CA 1
ATOM 1400 C C . MET A 1 197 ? -11.634 10.181 12.811 1.00 92.75 197 MET A C 1
ATOM 1402 O O . MET A 1 197 ? -11.949 9.704 13.899 1.00 92.75 197 MET A O 1
ATOM 1406 N N . VAL A 1 198 ? -11.587 11.496 12.577 1.00 94.00 198 VAL A N 1
ATOM 1407 C CA . VAL A 1 198 ? -11.969 12.508 13.579 1.00 94.00 198 VAL A CA 1
ATOM 1408 C C . VAL A 1 198 ? -13.427 12.324 14.001 1.00 94.00 198 VAL A C 1
ATOM 1410 O O . VAL A 1 198 ? -13.696 12.182 15.189 1.00 94.00 198 VAL A O 1
ATOM 1413 N N . GLU A 1 199 ? -14.350 12.174 13.049 1.00 94.56 199 GLU A N 1
ATOM 1414 C CA . GLU A 1 199 ? -15.769 11.924 13.354 1.00 94.56 199 GLU A CA 1
ATOM 1415 C C . GLU A 1 199 ? -15.979 10.643 14.179 1.00 94.56 199 GLU A C 1
ATOM 1417 O O . GLU A 1 199 ? -16.774 10.600 15.122 1.00 94.56 199 GLU A O 1
ATOM 1422 N N . ARG A 1 200 ? -15.234 9.575 13.865 1.00 93.38 200 ARG A N 1
ATOM 1423 C CA . ARG A 1 200 ? -15.281 8.326 14.642 1.00 93.38 200 ARG A CA 1
ATOM 1424 C C . ARG A 1 200 ? -14.746 8.503 16.063 1.00 93.38 200 ARG A C 1
ATOM 1426 O O . ARG A 1 200 ? -15.300 7.892 16.979 1.00 93.38 200 ARG A O 1
ATOM 1433 N N . LEU A 1 201 ? -13.688 9.295 16.246 1.00 93.75 201 LEU A N 1
ATOM 1434 C CA . LEU A 1 201 ? -13.140 9.622 17.565 1.00 93.75 201 LEU A CA 1
ATOM 1435 C C . LEU A 1 201 ? -14.145 10.421 18.394 1.00 93.75 201 LEU A C 1
ATOM 1437 O O . LEU A 1 201 ? -14.406 10.050 19.537 1.00 93.75 201 LEU A O 1
ATOM 1441 N N . ASP A 1 202 ? -14.767 11.441 17.807 1.00 95.00 202 ASP A N 1
ATOM 1442 C CA . ASP A 1 202 ? -15.764 12.266 18.491 1.00 95.00 202 ASP A CA 1
ATOM 1443 C C . ASP A 1 202 ? -16.991 11.440 18.896 1.00 95.00 202 ASP A C 1
ATOM 1445 O O . ASP A 1 202 ? -17.446 11.500 20.042 1.00 95.00 202 ASP A O 1
ATOM 1449 N N . ALA A 1 203 ? -17.484 10.576 18.003 1.00 93.81 203 ALA A N 1
ATOM 1450 C CA . ALA A 1 203 ? -18.583 9.665 18.312 1.00 93.81 203 ALA A CA 1
ATOM 1451 C C . ALA A 1 203 ? -18.230 8.670 19.435 1.00 93.81 203 ALA A C 1
ATOM 1453 O O . ALA A 1 203 ? -19.073 8.361 20.285 1.00 93.81 203 ALA A O 1
ATOM 1454 N N . ALA A 1 204 ? -16.995 8.159 19.457 1.00 93.25 204 ALA A N 1
ATOM 1455 C CA . ALA A 1 204 ? -16.516 7.292 20.530 1.00 93.25 204 ALA A CA 1
ATOM 1456 C C . ALA A 1 204 ? -16.414 8.044 21.863 1.00 93.25 204 ALA A C 1
ATOM 1458 O O . ALA A 1 204 ? -16.920 7.551 22.870 1.00 93.25 204 ALA A O 1
ATOM 1459 N N . ALA A 1 205 ? -15.870 9.262 21.862 1.00 93.56 205 ALA A N 1
ATOM 1460 C CA . ALA A 1 205 ? -15.788 10.108 23.048 1.00 93.56 205 ALA A CA 1
ATOM 1461 C C . ALA A 1 205 ? -17.179 10.423 23.627 1.00 93.56 205 ALA A C 1
ATOM 1463 O O . ALA A 1 205 ? -17.401 10.284 24.830 1.00 93.56 205 ALA A O 1
ATOM 1464 N N . MET A 1 206 ? -18.154 10.775 22.778 1.00 94.88 206 MET A N 1
ATOM 1465 C CA . MET A 1 206 ? -19.536 11.021 23.211 1.00 94.88 206 MET A CA 1
ATOM 1466 C C . MET A 1 206 ? -20.195 9.790 23.838 1.00 94.88 206 MET A C 1
ATOM 1468 O O . MET A 1 206 ? -20.985 9.930 24.772 1.00 94.88 206 MET A O 1
ATOM 1472 N N . ARG A 1 207 ? -19.901 8.591 23.325 1.00 93.12 207 ARG A N 1
ATOM 1473 C CA . ARG A 1 207 ? -20.415 7.337 23.884 1.00 93.12 207 ARG A CA 1
ATOM 1474 C C . ARG A 1 207 ? -19.771 7.024 25.235 1.00 93.12 207 ARG A C 1
ATOM 1476 O O . ARG A 1 207 ? -20.501 6.795 26.194 1.00 93.12 207 ARG A O 1
ATOM 1483 N N . LEU A 1 208 ? -18.444 7.110 25.335 1.00 92.62 208 LEU A N 1
ATOM 1484 C CA . LEU A 1 208 ? -17.709 6.867 26.583 1.00 92.62 208 LEU A CA 1
ATOM 1485 C C . LEU A 1 208 ? -18.139 7.823 27.705 1.00 92.62 208 LEU A C 1
ATOM 1487 O O . LEU A 1 208 ? -18.287 7.403 28.849 1.00 92.62 208 LEU A O 1
ATOM 1491 N N . ASN A 1 209 ? -18.436 9.082 27.373 1.00 94.31 209 ASN A N 1
ATOM 1492 C CA . ASN A 1 209 ? -18.970 10.055 28.330 1.00 94.31 209 ASN A CA 1
ATOM 1493 C C . ASN A 1 209 ? -20.346 9.673 28.910 1.00 94.31 209 ASN A C 1
ATOM 1495 O O . ASN A 1 209 ? -20.726 10.218 29.944 1.00 94.31 209 ASN A O 1
ATOM 1499 N N . ARG A 1 210 ? -21.096 8.764 28.269 1.00 93.81 210 ARG A N 1
ATOM 1500 C CA . ARG A 1 210 ? -22.352 8.201 28.797 1.00 93.81 210 ARG A CA 1
ATOM 1501 C C . ARG A 1 210 ? -22.120 6.872 29.513 1.00 93.81 210 ARG A C 1
ATOM 1503 O O . ARG A 1 210 ? -22.586 6.692 30.631 1.00 93.81 210 ARG A O 1
ATOM 1510 N N . GLU A 1 211 ? -21.343 5.981 28.901 1.00 92.81 211 GLU A N 1
ATOM 1511 C CA . GLU A 1 211 ? -21.078 4.639 29.433 1.00 92.81 211 GLU A CA 1
ATOM 1512 C C . GLU A 1 211 ? -20.322 4.668 30.764 1.00 92.81 211 GLU A C 1
ATOM 1514 O O . GLU A 1 211 ? -20.661 3.908 31.666 1.00 92.81 211 GLU A O 1
ATOM 1519 N N . ILE A 1 212 ? -19.330 5.553 30.930 1.00 91.44 212 ILE A N 1
ATOM 1520 C CA . ILE A 1 212 ? -18.540 5.619 32.169 1.00 91.44 212 ILE A CA 1
ATOM 1521 C C . ILE A 1 212 ? -19.436 5.937 33.384 1.00 91.44 212 ILE A C 1
ATOM 1523 O O . ILE A 1 212 ? -19.390 5.169 34.352 1.00 91.44 212 ILE A O 1
ATOM 1527 N N . PRO A 1 213 ? -20.266 7.004 33.381 1.00 94.19 213 PRO A N 1
ATOM 1528 C CA . PRO A 1 213 ? -21.223 7.249 34.460 1.00 94.19 213 PRO A CA 1
ATOM 1529 C C . PRO A 1 213 ? -22.212 6.101 34.685 1.00 94.19 213 PRO A C 1
ATOM 1531 O O . PRO A 1 213 ? -22.442 5.731 35.835 1.00 94.19 213 PRO A O 1
ATOM 1534 N N . ASP A 1 214 ? -22.765 5.522 33.616 1.00 93.38 214 ASP A N 1
ATOM 1535 C CA . ASP A 1 214 ? -23.776 4.462 33.715 1.00 93.38 214 ASP A CA 1
ATOM 1536 C C . ASP A 1 214 ? -23.201 3.185 34.342 1.00 93.38 214 ASP A C 1
ATOM 1538 O O . ASP A 1 214 ? -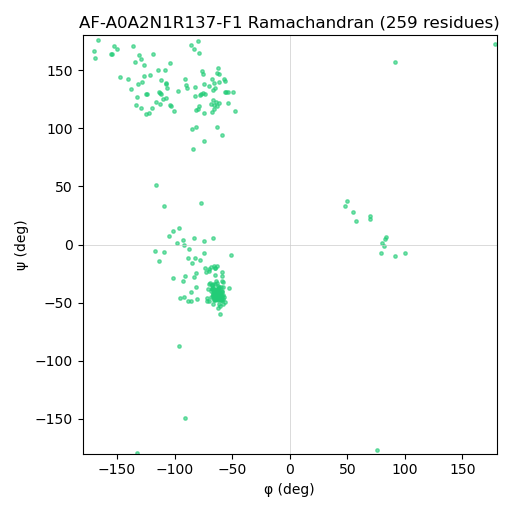23.785 2.622 35.268 1.00 93.38 214 ASP A O 1
ATOM 1542 N N . VAL A 1 215 ? -22.011 2.762 33.907 1.00 91.50 215 VAL A N 1
ATOM 1543 C CA . VAL A 1 215 ? -21.299 1.613 34.483 1.00 91.50 215 VAL A CA 1
ATOM 1544 C C . VAL A 1 215 ? -20.856 1.906 35.914 1.00 91.50 215 VAL A C 1
ATOM 1546 O O . VAL A 1 215 ? -20.952 1.031 36.772 1.00 91.50 215 VAL A O 1
ATOM 1549 N N . THR A 1 216 ? -20.424 3.136 36.210 1.00 90.94 216 THR A N 1
ATOM 1550 C CA . THR A 1 216 ? -20.081 3.540 37.584 1.00 90.94 216 THR A CA 1
ATOM 1551 C C . THR A 1 216 ? -21.297 3.455 38.500 1.00 90.94 216 THR A C 1
ATOM 1553 O O . THR A 1 216 ? -21.182 2.961 39.620 1.00 90.94 216 THR A O 1
ATOM 1556 N N . LYS A 1 217 ? -22.468 3.882 38.016 1.00 91.12 217 LYS A N 1
ATOM 1557 C CA . LYS A 1 217 ? -23.727 3.778 38.751 1.00 91.12 217 LYS A CA 1
ATOM 1558 C C . LYS A 1 217 ? -24.131 2.322 38.968 1.00 91.12 217 LYS A C 1
ATOM 1560 O O . LYS A 1 217 ? -24.414 1.953 40.096 1.00 91.12 217 LYS A O 1
ATOM 1565 N N . LEU A 1 218 ? -24.093 1.485 37.931 1.00 88.75 218 LEU A N 1
ATOM 1566 C CA . LEU A 1 218 ? -24.389 0.052 38.057 1.00 88.75 218 LEU A CA 1
ATOM 1567 C C . LEU A 1 218 ? -23.441 -0.647 39.039 1.00 88.75 218 LEU A C 1
ATOM 1569 O O . LEU A 1 218 ? -23.870 -1.489 39.826 1.00 88.75 218 LEU A O 1
ATOM 1573 N N . LEU A 1 219 ? -22.155 -0.292 39.011 1.00 87.94 219 LEU A N 1
ATOM 1574 C CA . LEU A 1 219 ? -21.171 -0.818 39.949 1.00 87.94 219 LEU A CA 1
ATOM 1575 C C . LEU A 1 219 ? -21.461 -0.365 41.383 1.00 87.94 219 LEU A C 1
ATOM 1577 O O . LEU A 1 219 ? -21.322 -1.179 42.293 1.00 87.94 219 LEU A O 1
ATOM 1581 N N . ALA A 1 220 ? -21.846 0.900 41.581 1.00 85.50 220 ALA A N 1
ATOM 1582 C CA . ALA A 1 220 ? -22.280 1.411 42.878 1.00 85.50 220 ALA A CA 1
ATOM 1583 C C . ALA A 1 220 ? -23.529 0.662 43.359 1.00 85.50 220 ALA A C 1
ATOM 1585 O O . ALA A 1 220 ? -23.476 0.065 44.421 1.00 85.50 220 ALA A O 1
ATOM 1586 N N . ASP A 1 221 ? -24.574 0.546 42.536 1.00 83.38 221 ASP A N 1
ATOM 1587 C CA . ASP A 1 221 ? -25.811 -0.178 42.867 1.00 83.38 221 ASP A CA 1
ATOM 1588 C C . ASP A 1 221 ? -25.557 -1.664 43.214 1.00 83.38 221 ASP A C 1
ATOM 1590 O O . ASP A 1 221 ? -26.263 -2.244 44.036 1.00 83.38 221 ASP A O 1
ATOM 1594 N N . GLN A 1 222 ? -24.550 -2.305 42.604 1.00 80.88 222 GLN A N 1
ATOM 1595 C CA . GLN A 1 222 ? -24.174 -3.691 42.909 1.00 80.88 222 GLN A CA 1
ATOM 1596 C C . GLN A 1 222 ? -23.290 -3.825 44.161 1.00 80.88 222 GLN A C 1
ATOM 1598 O O . GLN A 1 222 ? -23.371 -4.837 44.862 1.00 80.88 222 GLN A O 1
ATOM 1603 N N . LYS A 1 223 ? -22.378 -2.873 44.402 1.00 69.81 223 LYS A N 1
ATOM 1604 C CA . LYS A 1 223 ? -21.409 -2.934 45.511 1.00 69.81 223 LYS A CA 1
ATOM 1605 C C . LYS A 1 223 ? -21.893 -2.281 46.790 1.00 69.81 223 LYS A C 1
ATOM 1607 O O . LYS A 1 223 ? -21.411 -2.672 47.855 1.00 69.81 223 LYS A O 1
ATOM 1612 N N . ASP A 1 224 ? -22.777 -1.300 46.694 1.00 64.56 224 ASP A N 1
ATOM 1613 C CA . ASP A 1 224 ? -23.414 -0.707 47.850 1.00 64.56 224 ASP A CA 1
ATOM 1614 C C . ASP A 1 224 ? -24.228 -1.816 48.519 1.00 64.56 224 ASP A C 1
ATOM 1616 O O . ASP A 1 224 ? -25.318 -2.188 48.087 1.00 64.56 224 ASP A O 1
ATOM 1620 N N . LEU A 1 225 ? -23.679 -2.378 49.606 1.00 61.31 225 LEU A N 1
ATOM 1621 C CA . LEU A 1 225 ? -24.538 -2.925 50.643 1.00 61.31 225 LEU A CA 1
ATOM 1622 C C . LEU A 1 225 ? -25.464 -1.776 51.002 1.00 61.31 225 LEU A C 1
ATOM 1624 O O . LEU A 1 225 ? -24.975 -0.727 51.426 1.00 61.31 225 LEU A O 1
ATOM 1628 N N . ASP A 1 226 ? -26.770 -1.976 50.861 1.00 69.19 226 ASP A N 1
ATOM 1629 C CA . ASP A 1 226 ? -27.726 -1.074 51.480 1.00 69.19 226 ASP A CA 1
ATOM 1630 C C . ASP A 1 226 ? -27.438 -1.107 52.982 1.00 69.19 226 ASP A C 1
ATOM 1632 O O . ASP A 1 226 ? -27.854 -2.018 53.701 1.00 69.19 226 ASP A O 1
ATOM 1636 N N . MET A 1 227 ? -26.617 -0.159 53.444 1.00 65.88 227 MET A N 1
ATOM 1637 C CA . MET A 1 227 ? -26.127 -0.132 54.813 1.00 65.88 227 MET A CA 1
ATOM 1638 C C . MET A 1 227 ? -27.306 -0.068 55.774 1.00 65.88 227 MET A C 1
ATOM 1640 O O . MET A 1 227 ? -27.209 -0.590 56.877 1.00 65.88 227 MET A O 1
ATOM 1644 N N . SER A 1 228 ? -28.434 0.496 55.339 1.00 70.12 228 SER A N 1
ATOM 1645 C CA . SER A 1 228 ? -29.683 0.505 56.089 1.00 70.12 228 SER A CA 1
ATOM 1646 C C . SER A 1 228 ? -30.188 -0.920 56.311 1.00 70.12 228 SER A C 1
ATOM 1648 O O . SER A 1 228 ? -30.345 -1.327 57.460 1.00 70.12 228 SER A O 1
ATOM 1650 N N . GLN A 1 229 ? -30.352 -1.709 55.243 1.00 75.81 229 GLN A N 1
ATOM 1651 C CA . GLN A 1 229 ? -30.787 -3.107 55.337 1.00 75.81 229 GLN A CA 1
ATOM 1652 C C . GLN A 1 229 ? -29.771 -3.968 56.100 1.00 75.81 229 GLN A C 1
ATOM 1654 O O . GLN A 1 229 ? -30.148 -4.727 56.988 1.00 75.81 229 GLN A O 1
ATOM 1659 N N . ALA A 1 230 ? -28.478 -3.796 55.827 1.00 79.44 230 ALA A N 1
ATOM 1660 C CA . ALA A 1 230 ? -27.402 -4.520 56.498 1.00 79.44 230 ALA A CA 1
ATOM 1661 C C . ALA A 1 230 ? -27.362 -4.243 58.010 1.00 79.44 230 ALA A C 1
ATOM 1663 O O . ALA A 1 230 ? -27.172 -5.161 58.807 1.00 79.44 230 ALA A O 1
ATOM 1664 N N . ILE A 1 231 ? -27.566 -2.985 58.419 1.00 82.62 231 ILE A N 1
ATOM 1665 C CA . ILE A 1 231 ? -27.666 -2.589 59.830 1.00 82.62 231 ILE A CA 1
ATOM 1666 C C . ILE A 1 231 ? -28.930 -3.177 60.458 1.00 82.62 231 ILE A C 1
ATOM 1668 O O . ILE A 1 231 ? -28.864 -3.671 61.584 1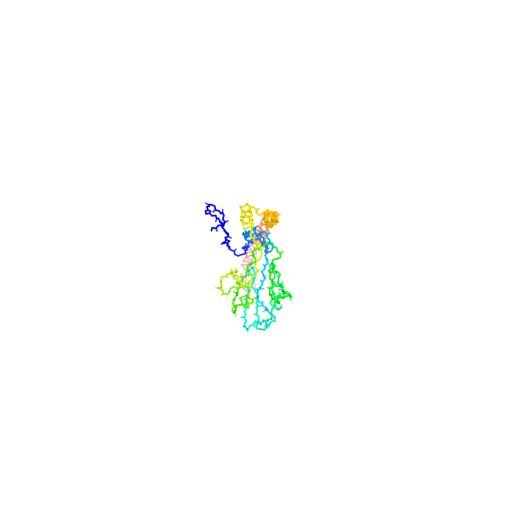.00 82.62 231 ILE A O 1
ATOM 1672 N N . THR A 1 232 ? -30.070 -3.150 59.763 1.00 87.00 232 THR A N 1
ATOM 1673 C CA . THR A 1 232 ? -31.320 -3.744 60.256 1.00 87.00 232 THR A CA 1
ATOM 1674 C C . THR A 1 232 ? -31.182 -5.251 60.454 1.00 87.00 232 THR A C 1
ATOM 1676 O O . THR A 1 232 ? -31.509 -5.748 61.532 1.00 87.00 232 THR A O 1
ATOM 1679 N N . ASP A 1 233 ? -30.636 -5.967 59.474 1.00 88.12 233 ASP A N 1
ATOM 1680 C CA . ASP A 1 233 ? -30.407 -7.410 59.549 1.00 88.12 233 ASP A CA 1
ATOM 1681 C C . ASP A 1 233 ? -29.416 -7.751 60.662 1.00 88.12 233 ASP A C 1
ATOM 1683 O O . ASP A 1 233 ? -29.668 -8.648 61.468 1.00 88.12 233 ASP A O 1
ATOM 1687 N N . PHE A 1 234 ? -28.332 -6.981 60.786 1.00 90.44 234 PHE A N 1
ATOM 1688 C CA . PHE A 1 234 ? -27.374 -7.134 61.878 1.00 90.44 234 PHE A CA 1
ATOM 1689 C C . PHE A 1 234 ? -28.030 -6.923 63.248 1.00 90.44 234 PHE A C 1
ATOM 1691 O O . PHE A 1 234 ? -27.838 -7.733 64.155 1.00 90.44 234 PHE A O 1
ATOM 1698 N N . LYS A 1 235 ? -28.855 -5.880 63.405 1.00 91.06 235 LYS A N 1
ATOM 1699 C CA . LYS A 1 235 ? -29.592 -5.615 64.650 1.00 91.06 235 LYS A CA 1
ATOM 1700 C C . LYS A 1 235 ? -30.593 -6.721 64.963 1.00 91.06 235 LYS A C 1
ATOM 1702 O O . LYS A 1 235 ? -30.700 -7.127 66.116 1.00 91.06 235 LYS A O 1
ATOM 1707 N N . MET A 1 236 ? -31.280 -7.259 63.959 1.00 92.31 236 MET A N 1
ATOM 1708 C CA . MET A 1 236 ? -32.172 -8.407 64.124 1.00 92.31 236 MET A CA 1
ATOM 1709 C C . MET A 1 236 ? -31.419 -9.671 64.545 1.00 92.31 236 MET A C 1
ATOM 1711 O O . MET A 1 236 ? -31.880 -10.377 65.442 1.00 92.31 236 MET A O 1
ATOM 1715 N N . MET A 1 237 ? -30.248 -9.941 63.964 1.00 91.81 237 MET A N 1
ATOM 1716 C CA . MET A 1 237 ? -29.383 -11.046 64.390 1.00 91.81 237 MET A CA 1
ATOM 1717 C C . MET A 1 237 ? -28.876 -10.848 65.823 1.00 91.81 237 MET A C 1
ATOM 1719 O O . MET A 1 237 ? -28.888 -11.793 66.608 1.00 91.81 237 MET A O 1
ATOM 1723 N N . GLU A 1 238 ? -28.492 -9.627 66.201 1.00 90.94 238 GLU A N 1
ATOM 1724 C CA . GLU A 1 238 ? -28.090 -9.270 67.566 1.00 90.94 238 GLU A CA 1
ATOM 1725 C C . GLU A 1 238 ? -29.244 -9.481 68.565 1.00 90.94 238 GLU A C 1
ATOM 1727 O O . GLU A 1 238 ? -29.054 -10.074 69.634 1.00 90.94 238 GLU A O 1
ATOM 1732 N N . TYR A 1 239 ? -30.467 -9.085 68.200 1.00 93.06 239 TYR A N 1
ATOM 1733 C CA . TYR A 1 239 ? -31.670 -9.343 68.995 1.00 93.06 239 TYR A CA 1
ATOM 1734 C C . TYR A 1 239 ? -31.988 -10.837 69.112 1.00 93.06 239 TYR A C 1
ATOM 1736 O O . TYR A 1 239 ? -32.251 -11.325 70.210 1.00 93.06 239 TYR A O 1
ATOM 1744 N N . ALA A 1 240 ? -31.925 -11.595 68.019 1.00 90.62 240 ALA A N 1
ATOM 1745 C CA . ALA A 1 240 ? -32.147 -13.039 68.044 1.00 90.62 240 ALA A CA 1
ATOM 1746 C C . ALA A 1 240 ? -31.078 -13.767 68.880 1.00 90.62 240 ALA A C 1
ATOM 1748 O O . ALA A 1 240 ? -31.392 -14.684 69.644 1.00 90.62 240 ALA A O 1
ATOM 1749 N N . HIS A 1 241 ? -29.820 -13.335 68.793 1.00 90.44 241 HIS A N 1
ATOM 1750 C CA . HIS A 1 241 ? -28.710 -13.882 69.569 1.00 90.44 241 HIS A CA 1
ATOM 1751 C C . HIS A 1 241 ? -28.858 -13.583 71.069 1.00 90.44 241 HIS A C 1
ATOM 1753 O O . HIS A 1 241 ? -28.730 -14.470 71.910 1.00 90.44 241 HIS A O 1
ATOM 1759 N N . THR A 1 242 ? -29.204 -12.347 71.431 1.00 87.94 242 THR A N 1
ATOM 1760 C CA . THR A 1 242 ? -29.462 -11.984 72.834 1.00 87.94 242 THR A CA 1
ATOM 1761 C C . THR A 1 242 ? -30.689 -12.701 73.399 1.00 87.94 242 THR A C 1
ATOM 1763 O O . THR A 1 242 ? -30.630 -13.207 74.521 1.00 87.94 242 THR A O 1
ATOM 1766 N N . ALA A 1 243 ? -31.769 -12.833 72.625 1.00 87.81 243 ALA A N 1
ATOM 1767 C CA . ALA A 1 243 ? -32.948 -13.601 73.017 1.00 87.81 243 ALA A CA 1
ATOM 1768 C C . ALA A 1 243 ? -32.635 -15.095 73.210 1.00 87.81 243 ALA A C 1
ATOM 1770 O O . ALA A 1 243 ? -33.069 -15.694 74.195 1.00 87.81 243 ALA A O 1
ATOM 1771 N N . SER A 1 244 ? -31.847 -15.699 72.316 1.00 87.31 244 SER A N 1
ATOM 1772 C CA . SER A 1 244 ? -31.436 -17.103 72.437 1.00 87.31 244 SER A CA 1
ATOM 1773 C C . SER A 1 244 ? -30.495 -17.340 73.622 1.00 87.31 244 SER A C 1
ATOM 1775 O O . SER A 1 244 ? -30.684 -18.321 74.338 1.00 87.31 244 SER A O 1
ATOM 1777 N N . LEU A 1 245 ? -29.574 -16.417 73.927 1.00 86.12 245 LEU A N 1
ATOM 1778 C CA . LEU A 1 245 ? -28.776 -16.451 75.162 1.00 86.12 245 LEU A CA 1
ATOM 1779 C C . LEU A 1 245 ? -29.640 -16.331 76.426 1.00 86.12 245 LEU A C 1
ATOM 1781 O O . LEU A 1 245 ? -29.425 -17.068 77.386 1.00 86.12 245 LEU A O 1
ATOM 1785 N N . GLN A 1 246 ? -30.634 -15.439 76.439 1.00 84.44 246 GLN A N 1
ATOM 1786 C CA . GLN A 1 246 ? -31.566 -15.308 77.567 1.00 84.44 246 GLN A CA 1
ATOM 1787 C C . GLN A 1 246 ? -32.440 -16.555 77.750 1.00 84.44 246 GLN A C 1
ATOM 1789 O O . GLN A 1 246 ? -32.691 -16.972 78.881 1.00 84.44 246 GLN A O 1
ATOM 1794 N N . MET A 1 247 ? -32.896 -17.167 76.654 1.00 80.12 247 MET A N 1
ATOM 1795 C CA . MET A 1 247 ? -33.620 -18.439 76.689 1.00 80.12 247 MET A CA 1
ATOM 1796 C C . MET A 1 247 ? -32.729 -19.577 77.175 1.00 80.12 247 MET A C 1
ATOM 1798 O O . MET A 1 247 ? -33.126 -20.295 78.088 1.00 80.12 247 MET A O 1
ATOM 1802 N N . ALA A 1 248 ? -31.505 -19.697 76.659 1.00 78.44 248 ALA A N 1
ATOM 1803 C CA . ALA A 1 248 ? -30.531 -20.668 77.143 1.00 78.44 248 ALA A CA 1
ATOM 1804 C C . ALA A 1 248 ? -30.270 -20.482 78.646 1.00 78.44 248 ALA A C 1
ATOM 1806 O O . ALA A 1 248 ? -30.347 -21.445 79.399 1.00 78.44 248 ALA A O 1
ATOM 1807 N N . GLY A 1 249 ? -30.083 -19.245 79.110 1.00 78.38 249 GLY A N 1
ATOM 1808 C CA . GLY A 1 249 ? -29.920 -18.916 80.528 1.00 78.38 249 GLY A CA 1
ATOM 1809 C C . GLY A 1 249 ? -31.155 -19.161 81.406 1.00 78.38 249 GLY A C 1
ATOM 1810 O O . GLY A 1 249 ? -31.000 -19.258 82.616 1.00 78.38 249 GLY A O 1
ATOM 1811 N N . ARG A 1 250 ? -32.366 -19.282 80.841 1.00 70.19 250 ARG A N 1
ATOM 1812 C CA . ARG A 1 250 ? -33.594 -19.674 81.567 1.00 70.19 250 ARG A CA 1
ATOM 1813 C C . ARG A 1 250 ? -33.873 -21.176 81.533 1.00 70.19 250 ARG A C 1
ATOM 1815 O O . ARG A 1 250 ? -34.457 -21.688 82.480 1.00 70.19 250 ARG A O 1
ATOM 1822 N N . VAL A 1 251 ? -33.488 -21.863 80.460 1.00 66.94 251 VAL A N 1
ATOM 1823 C CA . VAL A 1 251 ? -33.725 -23.304 80.271 1.00 66.94 251 VAL A CA 1
ATOM 1824 C C . VAL A 1 251 ? -32.615 -24.139 80.915 1.00 66.94 251 VAL A C 1
ATOM 1826 O O . VAL A 1 251 ? -32.902 -25.143 81.559 1.00 66.94 251 VAL A O 1
ATOM 1829 N N . LEU A 1 252 ? -31.353 -23.716 80.798 1.00 61.06 252 LEU A N 1
ATOM 1830 C CA . LEU A 1 252 ? -30.202 -24.439 81.355 1.00 61.06 252 LEU A CA 1
ATOM 1831 C C . LEU A 1 252 ? -30.165 -24.531 82.897 1.00 61.06 252 LEU A C 1
ATOM 1833 O O . LEU A 1 252 ? -29.592 -25.505 83.379 1.00 61.06 252 LEU A O 1
ATOM 1837 N N . PRO A 1 253 ? -30.755 -23.620 83.703 1.00 61.25 253 PRO A N 1
ATOM 1838 C CA . PRO A 1 253 ? -30.789 -23.788 85.157 1.00 61.25 253 PRO A CA 1
ATOM 1839 C C . PRO A 1 253 ? -31.908 -24.685 85.702 1.00 61.25 253 PRO A C 1
ATOM 1841 O O . PRO A 1 253 ? -32.019 -24.773 86.925 1.00 61.25 253 PRO A O 1
ATOM 1844 N N . GLN A 1 254 ? -32.729 -25.363 84.888 1.00 55.56 254 GLN A N 1
ATOM 1845 C CA . GLN A 1 254 ? -33.610 -26.399 85.442 1.00 55.56 254 GLN A CA 1
ATOM 1846 C C . GLN A 1 254 ? -32.774 -27.633 85.782 1.00 55.56 254 GLN A C 1
ATOM 1848 O O . GLN A 1 254 ? -32.546 -28.524 84.965 1.00 55.56 254 GLN A O 1
ATOM 1853 N N . THR A 1 255 ? -32.257 -27.659 87.010 1.00 60.59 255 THR A N 1
ATOM 1854 C CA . THR A 1 255 ? -31.638 -28.862 87.561 1.00 60.59 255 THR A CA 1
ATOM 1855 C C . THR A 1 255 ? -32.655 -30.002 87.519 1.00 60.59 255 THR A C 1
ATOM 1857 O O . THR A 1 255 ? -33.836 -29.789 87.792 1.00 60.59 255 THR A O 1
ATOM 1860 N N . LEU A 1 256 ? -32.188 -31.216 87.216 1.00 53.28 256 LEU A N 1
ATOM 1861 C CA . LEU A 1 256 ? -32.978 -32.455 87.109 1.00 53.28 256 LEU A CA 1
ATOM 1862 C C . LEU A 1 256 ? -33.899 -32.752 88.321 1.00 53.28 256 LEU A C 1
ATOM 1864 O O . LEU A 1 256 ? -34.725 -33.657 88.250 1.00 53.28 256 LEU A O 1
ATOM 1868 N N . LEU A 1 257 ? -33.776 -32.000 89.420 1.00 56.41 257 LEU A N 1
ATOM 1869 C CA . LEU A 1 257 ? -34.642 -32.041 90.599 1.00 56.41 257 LEU A CA 1
ATOM 1870 C C . LEU A 1 257 ? -36.061 -31.481 90.373 1.00 56.41 257 LEU A C 1
ATOM 1872 O O . LEU A 1 257 ? -36.962 -31.888 91.101 1.00 56.41 257 LEU A O 1
ATOM 1876 N N . ASP A 1 258 ? -36.296 -30.616 89.377 1.00 55.25 258 ASP A N 1
ATOM 1877 C CA . ASP A 1 258 ? -37.641 -30.063 89.100 1.00 55.25 258 ASP A CA 1
ATOM 1878 C C . ASP A 1 258 ? -38.572 -31.048 88.362 1.00 55.25 258 ASP A C 1
ATOM 1880 O O . ASP A 1 258 ? -39.785 -30.849 88.327 1.00 55.25 258 ASP A O 1
ATOM 1884 N N . PHE A 1 259 ? -38.031 -32.143 87.814 1.00 57.38 259 PHE A N 1
ATOM 1885 C CA . PHE A 1 259 ? -38.797 -33.182 87.105 1.00 57.38 259 PHE A CA 1
ATOM 1886 C C . PHE A 1 259 ? -39.233 -34.355 88.012 1.00 57.38 259 PHE A C 1
ATOM 1888 O O . PHE A 1 259 ? -39.802 -35.329 87.523 1.00 57.38 259 PHE A O 1
ATOM 1895 N N . LEU A 1 260 ? -38.953 -34.284 89.323 1.00 55.03 260 LEU A N 1
ATOM 1896 C CA . LEU A 1 260 ? -39.225 -35.330 90.326 1.00 55.03 260 LEU A CA 1
ATOM 1897 C C . LEU A 1 260 ? -40.358 -34.968 91.313 1.00 55.03 260 LEU A C 1
ATOM 1899 O O . LEU A 1 260 ? -40.316 -35.373 92.477 1.00 55.03 260 LEU A O 1
ATOM 1903 N N . ARG A 1 261 ? -41.374 -34.217 90.874 1.00 51.22 261 ARG A N 1
ATOM 1904 C CA . ARG A 1 261 ? -42.644 -34.083 91.610 1.00 51.22 261 ARG A CA 1
ATOM 1905 C C . ARG A 1 261 ? -43.755 -34.891 90.965 1.00 51.22 261 ARG A C 1
ATOM 1907 O O . ARG A 1 261 ? -43.919 -34.766 89.734 1.00 51.22 261 ARG A O 1
#

Nearest PDB structures (foldseek):
  9au6-assembly1_D  TM=3.348E-01  e=5.357E-01  Geovibrio thiophilus

Foldseek 3Di:
DQVLDPDDDDPDDDDPDDFDFDWDDLDVVDIDGPDDRPQQQQWQDWKKKWFLAQQQVPFDQAWWWKAKSNQIFTDHGGQGLVNVQVSVVVRPHQWHWDADPVRNAIMIIGVAGGDIKIFTGPDDDRCCVSQQAVSPRPIRRGHPSMDIDTDGLVNLVSQLVSCVSVVPVCSNVPVSVSSNVSSVVSNVVVVVVVVVVVVVSVVSVVVCVVVVVVVVVVVCVVPDPVVVVVVVVVVVVVVVVVVVVVVCVVVVPPDPVVVVD

Mean predicted aligned error: 10.14 Å

Secondary structure (DSSP, 8-state):
--TT-SS-----------SS--EEEEETTEEEES---HHHHSB-S--EEE-SS--TT-B--S-EEEEETTEEEEE-TT-BHHHHHHHHHTS--SEEEEEETTTTEEEEEESSSS---EEE-TT--HHHHTTSB-SSSSTT-B-TT-EEE--BHHHHHHHHHHHHHHT-HHHIIIIIHHHHHHHHHHHHHHHHHHHHHHHHHHHHHHHHHHHHHHHHHHHHHHH---HHHHHHHHHHHHHHHHHHHHHHHHHTT--GGGG--

Solvent-accessible surface area (backbone atoms only — not comparable to full-atom values): 14258 Å² total; per-residue (Å²): 115,51,93,88,53,98,52,90,50,86,85,78,84,85,86,84,74,77,86,76,55,65,68,43,78,67,49,94,98,36,72,43,64,76,58,79,48,64,58,46,38,45,10,14,35,51,23,33,41,32,25,60,32,68,28,82,83,43,58,38,77,49,58,21,27,35,29,41,72,81,42,79,42,85,44,48,56,69,37,34,51,68,51,50,28,50,50,43,54,72,61,75,40,68,42,44,46,46,67,40,86,92,56,41,10,48,29,40,32,35,76,51,42,26,68,79,42,39,39,59,40,60,62,45,54,61,47,29,75,41,22,43,26,58,67,82,80,56,73,62,42,56,16,93,60,30,48,74,43,62,47,36,34,65,56,23,52,45,48,32,52,53,23,60,76,70,66,37,64,63,49,32,73,46,58,19,50,51,35,38,51,36,13,51,52,37,34,50,52,49,50,51,52,51,51,55,49,51,54,52,49,53,55,35,52,60,47,49,70,49,49,53,58,52,52,50,48,54,49,44,69,71,64,53,67,55,60,66,59,54,50,51,53,49,51,49,52,50,50,53,50,52,51,50,52,53,48,47,66,63,59,69,70,63,55,82,73,78,76,75,121

Sequence (261 aa):
YSEGAGAATTVGVDYLGGVGTPKAEISEASYLPMNLPGDAVFWSERQRIASGVDASTYRVMDQASILVDGQAIALKPGDTVQAIIAKINDSGAAVKASLDPARNSLVLEATDAHRVRIEDGAGGKVLADLGVLSGSGVPSDYAATARVSGGSLFDSVILLRDALQKGDFIDVGGRALASIDAGMSNMGRRLAEAGAMVERLDAAAMRLNREIPDVTKLLADQKDLDMSQAITDFKMMEYAHTASLQMAGRVLPQTLLDFLR

pLDDT: mean 88.89, std 10.8, range [47.34, 98.44]

Radius of gyration: 36.07 Å; Cα contacts (8 Å, |Δi|>4): 396; chains: 1; bounding box: 66×62×116 Å